Protein AF-0000000077315544 (afdb_homodimer)

Nearest PDB structures (foldseek):
  1x9u-assembly2_B  TM=9.700E-01  e=3.032E-12  Armoracia rusticana
  1ws8-assembly1_C  TM=9.411E-01  e=6.851E-11  Cucurbita pepo
  1jer-assembly1_A-2  TM=9.153E-01  e=1.128E-10  Cucumis sativus
  2cbp-assembly1_A  TM=9.148E-01  e=6.497E-09  Cucumis sativus
  1f56-assembly1_A  TM=8.935E-01  e=2.144E-06  Spinacia oleracea

pLDDT: mean 86.25, std 20.87, range [32.12, 98.94]

Solvent-accessible surface area (backbone atoms only — not comparable to full-atom values): 15697 Å² total; per-residue (Å²): 135,83,77,74,75,77,74,77,75,74,76,75,77,74,73,73,70,71,71,70,70,71,67,69,71,62,46,78,40,64,40,54,58,91,70,20,54,50,75,50,96,46,76,53,53,44,52,49,44,43,59,72,65,49,85,38,35,42,49,23,27,42,32,35,42,39,55,58,84,69,42,38,46,25,36,35,50,66,72,29,54,77,64,60,49,62,88,74,48,80,42,77,39,60,52,46,68,32,76,46,75,32,81,57,59,45,80,44,25,38,29,24,63,44,87,59,36,28,82,42,38,29,46,38,68,44,63,26,34,77,59,69,71,84,124,135,82,78,74,77,76,76,78,75,76,77,74,78,73,74,72,72,71,71,70,71,72,68,70,70,63,46,79,41,63,41,54,58,90,69,21,53,51,74,51,97,47,77,53,53,44,51,50,44,42,60,71,64,50,86,39,35,42,49,22,27,42,32,37,42,38,56,57,84,70,39,37,46,26,37,35,52,67,71,30,53,77,63,59,50,62,87,73,50,80,42,76,40,62,50,45,67,31,74,46,75,32,82,59,59,45,80,44,26,38,30,22,64,43,84,61,35,28,83,44,39,28,45,38,66,43,64,28,34,77,59,68,71,84,126

Radius of gyration: 26.69 Å; Cα contacts (8 Å, |Δi|>4): 509; chains: 2; bounding box: 97×65×36 Å

Organism: Tagetes erecta (NCBI:txid13708)

Sequence (270 aa):
MVHMNLNLLMVIAVVVASTVLRGTTATERLVGGSLGWNVPNNRFFFDLWSINEGVIHVNDVLVFNFTTGVHNVAVVSLSAHDRCDGSSPFQLYPNGPASVPLNFPGLYCFISTIGSDCQSFMQMLVKVDNSTASVMVHMNLNLLMVIAVVVASTVLRGTTATERLVGGSLGWNVPNNRFFFDLWSINEGVIHVNDVLVFNFTTGVHNVAVVSLSAHDRCDGSSPFQLYPNGPASVPLNFPGLYCFISTIGSDCQSFMQMLVKVDNSTASV

Foldseek 3Di:
DPPPPPPPPPPPPPPPPPPVPLVLPAAEAQQLPPVFLAQDPDQCSRVVVQVVVPAAAAFHKYWGADAQPPWWKFWADPVCLVVVNRPDGPDIGRHPRDIGHRHDFAKTKIATNPDCSSVSNSIHIHGYYHDRDDD/DPPPPPPPPPPPPPPPPPPVPLPLPAAEDQQLPPVFLAQDPDQCSRVVVQVVVPAAAAFHKYWGADAQPPWWKFWADPVCLVVVNRPDGPDIGRHPRDIDHRHDFAKTKIATNPDCSSVSNSIHIHGYYHDRDDD

Secondary structure (DSSP, 8-state):
---------------------------EEETTTTS-SS--SSTTHHHHHHHHH--EETT-EEEE---BTTB-EEEE-HHHHHTT--SS-SEEE-SSSEEEE--S-EEEEEE--STTTTTTT-EEEEEEE-SPP--/---------------------------EEETTTTS-SS--SSTTHHHHHHHHH--EETT-EEEE---BTTB-EEEE-HHHHHTT--SS-SEEE-SSSEEEE--S-EEEEEE--STTTTTTT-EEEEEEE-SPP--

InterPro domains:
  IPR003245 Phytocyanin domain [PF02298] (37-120)
  IPR003245 Phytocyanin domain [PS51485] (27-130)
  IPR008972 Cupredoxin [G3DSA:2.60.40.420] (29-135)
  IPR008972 Cupredoxin [SSF49503] (26-128)
  IPR039391 Phytocyanin-like [PTHR33021] (28-125)

Structure (mmCIF, N/CA/C/O backbone):
data_AF-0000000077315544-model_v1
#
loop_
_entity.id
_entity.type
_entity.pdbx_description
1 polymer 'Phytocyanin domain-containing protein'
#
loop_
_atom_site.group_PDB
_atom_site.id
_atom_site.type_symbol
_atom_site.label_atom_id
_atom_site.label_alt_id
_atom_site.label_comp_id
_atom_site.label_asym_id
_atom_site.label_entity_id
_atom_site.label_seq_id
_atom_site.pdbx_PDB_ins_code
_atom_site.Cartn_x
_atom_site.Cartn_y
_atom_site.Cartn_z
_atom_site.occupancy
_atom_site.B_iso_or_equiv
_atom_site.auth_seq_id
_atom_site.auth_comp_id
_atom_site.auth_asym_id
_atom_site.auth_atom_id
_atom_site.pdbx_PDB_model_num
ATOM 1 N N . MET A 1 1 ? 72.75 37.656 10.328 1 32.12 1 MET A N 1
ATOM 2 C CA . MET A 1 1 ? 72.062 36.438 9.906 1 32.12 1 MET A CA 1
ATOM 3 C C . MET A 1 1 ? 70.688 36.375 10.492 1 32.12 1 MET A C 1
ATOM 5 O O . MET A 1 1 ? 70.5 36.25 11.711 1 32.12 1 MET A O 1
ATOM 9 N N . VAL A 1 2 ? 69.75 37.25 9.898 1 46.19 2 VAL A N 1
ATOM 10 C CA . VAL A 1 2 ? 68.375 37.562 10.25 1 46.19 2 VAL A CA 1
ATOM 11 C C . VAL A 1 2 ? 67.562 36.281 10.141 1 46.19 2 VAL A C 1
ATOM 13 O O . VAL A 1 2 ? 67.5 35.656 9.094 1 46.19 2 VAL A O 1
ATOM 16 N N . HIS A 1 3 ? 67.5 35.562 11.242 1 41.69 3 HIS A N 1
ATOM 17 C CA . HIS A 1 3 ? 66.625 34.406 11.523 1 41.69 3 HIS A CA 1
ATOM 18 C C . HIS A 1 3 ? 65.188 34.75 11.172 1 41.69 3 HIS A C 1
ATOM 20 O O . HIS A 1 3 ? 64.562 35.562 11.828 1 41.69 3 HIS A O 1
ATOM 26 N N . MET A 1 4 ? 64.875 34.875 9.797 1 40 4 MET A N 1
ATOM 27 C CA . MET A 1 4 ? 63.5 35.031 9.359 1 40 4 MET A CA 1
ATOM 28 C C . MET A 1 4 ? 62.625 33.938 9.977 1 40 4 MET A C 1
ATOM 30 O O . MET A 1 4 ? 62.938 32.75 9.883 1 40 4 MET A O 1
ATOM 34 N N . ASN A 1 5 ? 62.062 34.156 11.148 1 43.66 5 ASN A N 1
ATOM 35 C CA . ASN A 1 5 ? 61 33.375 11.781 1 43.66 5 ASN A CA 1
ATOM 36 C C . ASN A 1 5 ? 59.844 33.156 10.828 1 43.66 5 ASN A C 1
ATOM 38 O O . ASN A 1 5 ? 59.188 34.094 10.367 1 43.66 5 ASN A O 1
ATOM 42 N N . LEU A 1 6 ? 60 32.281 9.789 1 43.44 6 LEU A N 1
ATOM 43 C CA . LEU A 1 6 ? 58.875 31.812 8.984 1 43.44 6 LEU A CA 1
ATOM 44 C C . LEU A 1 6 ? 57.719 31.375 9.875 1 43.44 6 LEU A C 1
ATOM 46 O O . LEU A 1 6 ? 57.844 30.422 10.633 1 43.44 6 LEU A O 1
ATOM 50 N N . ASN A 1 7 ? 56.938 32.281 10.492 1 43.16 7 ASN A N 1
ATOM 51 C CA . ASN A 1 7 ? 55.656 32 11.102 1 43.16 7 ASN A CA 1
ATOM 52 C C . ASN A 1 7 ? 54.781 31.156 10.18 1 43.16 7 ASN A C 1
ATOM 54 O O . ASN A 1 7 ? 54.469 31.578 9.062 1 43.16 7 ASN A O 1
ATOM 58 N N . LEU A 1 8 ? 55 29.812 10.078 1 44.75 8 LEU A N 1
ATOM 59 C CA . LEU A 1 8 ? 54.062 28.859 9.469 1 44.75 8 LEU A CA 1
ATOM 60 C C . LEU A 1 8 ? 52.625 29.188 9.836 1 44.75 8 LEU A C 1
ATOM 62 O O . LEU A 1 8 ? 52.25 29.141 11.008 1 44.75 8 LEU A O 1
ATOM 66 N N . LEU A 1 9 ? 52.062 30.297 9.32 1 41.19 9 LEU A N 1
ATOM 67 C CA . LEU A 1 9 ? 50.625 30.547 9.43 1 41.19 9 LEU A CA 1
ATOM 68 C C . LEU A 1 9 ? 49.844 29.281 9.117 1 41.19 9 LEU A C 1
ATOM 70 O O . LEU A 1 9 ? 49.969 28.703 8.039 1 41.19 9 LEU A O 1
ATOM 74 N N . MET A 1 10 ? 49.562 28.438 10.125 1 44.34 10 MET A N 1
ATOM 75 C CA . MET A 1 10 ? 48.625 27.328 10.062 1 44.34 10 MET A CA 1
ATOM 76 C C . MET A 1 10 ? 47.281 27.781 9.523 1 44.34 10 MET A C 1
ATOM 78 O O . MET A 1 10 ? 46.656 28.672 10.094 1 44.34 10 MET A O 1
ATOM 82 N N . VAL A 1 11 ? 47.125 27.828 8.211 1 45.09 11 VAL A N 1
ATOM 83 C CA . VAL A 1 11 ? 45.781 28.031 7.652 1 45.09 11 VAL A CA 1
ATOM 84 C C . VAL A 1 11 ? 44.812 27 8.227 1 45.09 11 VAL A C 1
ATOM 86 O O . VAL A 1 11 ? 45 25.797 8.062 1 45.09 11 VAL A O 1
ATOM 89 N N . ILE A 1 12 ? 44.188 27.297 9.375 1 43.72 12 ILE A N 1
ATOM 90 C CA . ILE A 1 12 ? 43.062 26.516 9.883 1 43.72 12 ILE A CA 1
ATOM 91 C C . ILE A 1 12 ? 41.969 26.453 8.836 1 43.72 12 ILE A C 1
ATOM 93 O O . ILE A 1 12 ? 41.406 27.5 8.438 1 43.72 12 ILE A O 1
ATOM 97 N N . ALA A 1 13 ? 42 25.547 7.895 1 47.94 13 ALA A N 1
ATOM 98 C CA . ALA A 1 13 ? 40.844 25.281 7.051 1 47.94 13 ALA A CA 1
ATOM 99 C C . ALA A 1 13 ? 39.594 25.094 7.898 1 47.94 13 ALA A C 1
ATOM 101 O O . ALA A 1 13 ? 39.5 24.125 8.664 1 47.94 13 ALA A O 1
ATOM 102 N N . VAL A 1 14 ? 38.906 26.188 8.281 1 45.88 14 VAL A N 1
ATOM 103 C CA . VAL A 1 14 ? 37.594 26.094 8.891 1 45.88 14 VAL A CA 1
ATOM 104 C C . VAL A 1 14 ? 36.656 25.312 7.973 1 45.88 14 VAL A C 1
ATOM 106 O O . VAL A 1 14 ? 36.344 25.766 6.863 1 45.88 14 VAL A O 1
ATOM 109 N N . VAL A 1 15 ? 36.75 24.016 7.945 1 48.81 15 VAL A N 1
ATOM 110 C CA . VAL A 1 15 ? 35.656 23.25 7.328 1 48.81 15 VAL A CA 1
ATOM 111 C C . VAL A 1 15 ? 34.312 23.734 7.875 1 48.81 15 VAL A C 1
ATOM 113 O O . VAL A 1 15 ? 34 23.531 9.055 1 48.81 15 VAL A O 1
ATOM 116 N N . VAL A 1 16 ? 33.844 24.891 7.398 1 46.72 16 VAL A N 1
ATOM 117 C CA . VAL A 1 16 ? 32.469 25.219 7.699 1 46.72 16 VAL A CA 1
ATOM 118 C C . VAL A 1 16 ? 31.562 24.031 7.324 1 46.72 16 VAL A C 1
ATOM 120 O O . VAL A 1 16 ? 31.469 23.672 6.148 1 46.72 16 VAL A O 1
ATOM 123 N N . ALA A 1 17 ? 3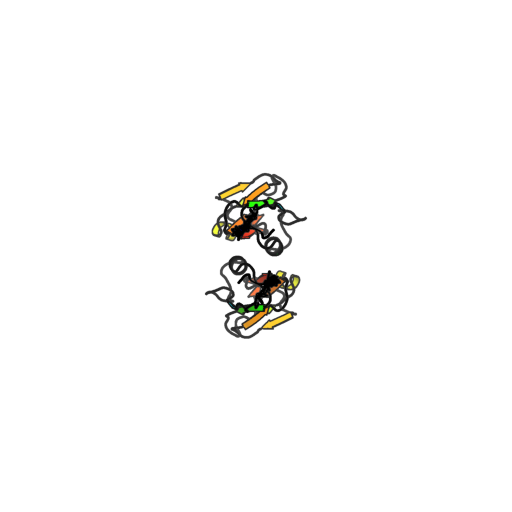1.547 23 8.156 1 45.78 17 ALA A N 1
ATOM 124 C CA . ALA A 1 17 ? 30.469 22.031 7.992 1 45.78 17 ALA A CA 1
ATOM 125 C C . ALA A 1 17 ? 29.141 22.75 7.738 1 45.78 17 ALA A C 1
ATOM 127 O O . ALA A 1 17 ? 28.625 23.438 8.609 1 45.78 17 ALA A O 1
ATOM 128 N N . SER A 1 18 ? 28.875 23.297 6.578 1 44.31 18 SER A N 1
ATOM 129 C CA . SER A 1 18 ? 27.5 23.703 6.312 1 44.31 18 SER A CA 1
ATOM 130 C C . SER A 1 18 ? 26.5 22.688 6.875 1 44.31 18 SER A C 1
ATOM 132 O O . SER A 1 18 ? 26.516 21.516 6.492 1 44.31 18 SER A O 1
ATOM 134 N N . THR A 1 19 ? 26.281 22.656 8.141 1 45.94 19 THR A N 1
ATOM 135 C CA . THR A 1 19 ? 25.078 21.953 8.578 1 45.94 19 THR A CA 1
ATOM 136 C C . THR A 1 19 ? 23.953 22.141 7.574 1 45.94 19 THR A C 1
ATOM 138 O O . THR A 1 19 ? 23.453 23.266 7.395 1 45.94 19 THR A O 1
ATOM 141 N N . VAL A 1 20 ? 24.062 21.594 6.402 1 43.88 20 VAL A N 1
ATOM 142 C CA . VAL A 1 20 ? 22.859 21.547 5.578 1 43.88 20 VAL A CA 1
ATOM 143 C C . VAL A 1 20 ? 21.641 21.344 6.465 1 43.88 20 VAL A C 1
ATOM 145 O O . VAL A 1 20 ? 21.453 20.266 7.031 1 43.88 20 VAL A O 1
ATOM 148 N N . LEU A 1 21 ? 21.281 22.281 7.324 1 45.25 21 LEU A N 1
ATOM 149 C CA . LEU A 1 21 ? 19.938 22.219 7.883 1 45.25 21 LEU A CA 1
ATOM 150 C C . LEU A 1 21 ? 18.953 21.656 6.867 1 45.25 21 LEU A C 1
ATOM 152 O O . LEU A 1 21 ? 18.594 22.328 5.898 1 45.25 21 LEU A O 1
ATOM 156 N N . ARG A 1 22 ? 19.125 20.438 6.457 1 45.62 22 ARG A N 1
ATOM 157 C CA . ARG A 1 22 ? 18.031 19.859 5.676 1 45.62 22 ARG A CA 1
ATOM 158 C C . ARG A 1 22 ? 16.688 20.312 6.219 1 45.62 22 ARG A C 1
ATOM 160 O O . ARG A 1 22 ? 16.281 19.891 7.305 1 45.62 22 ARG A O 1
ATOM 167 N N . GLY A 1 23 ? 16.234 21.547 6.246 1 50 23 GLY A N 1
ATOM 168 C CA . GLY A 1 23 ? 14.898 21.984 6.582 1 50 23 GLY A CA 1
ATOM 169 C C . GLY A 1 23 ? 13.812 21.094 6.012 1 50 23 GLY A C 1
ATOM 170 O O . GLY A 1 23 ? 13.914 20.641 4.867 1 50 23 GLY A O 1
ATOM 171 N N . THR A 1 24 ? 13.328 20.156 6.773 1 56.31 24 THR A N 1
ATOM 172 C CA . THR A 1 24 ? 12.195 19.344 6.344 1 56.31 24 THR A CA 1
ATOM 173 C C . THR A 1 24 ? 11.094 20.234 5.766 1 56.31 24 THR A C 1
ATOM 175 O O . THR A 1 24 ? 10.656 21.188 6.41 1 56.31 24 THR A O 1
ATOM 178 N N . THR A 1 25 ? 11.242 20.797 4.535 1 68.25 25 THR A N 1
ATOM 179 C CA . THR A 1 25 ? 10.133 21.531 3.943 1 68.25 25 THR A CA 1
ATOM 180 C C . THR A 1 25 ? 8.875 20.656 3.889 1 68.25 25 THR A C 1
ATOM 182 O O . THR A 1 25 ? 8.961 19.453 3.619 1 68.25 25 THR A O 1
ATOM 185 N N . ALA A 1 26 ? 7.887 21.062 4.582 1 81.62 26 ALA A N 1
ATOM 186 C CA . ALA A 1 26 ? 6.562 20.438 4.531 1 81.62 26 ALA A CA 1
ATOM 187 C C . ALA A 1 26 ? 6.078 20.312 3.09 1 81.62 26 ALA A C 1
ATOM 189 O O . ALA A 1 26 ? 6.109 21.281 2.326 1 81.62 26 ALA A O 1
ATOM 190 N N . THR A 1 27 ? 5.934 19.141 2.615 1 91.62 27 THR A N 1
ATOM 191 C CA . THR A 1 27 ? 5.367 18.875 1.298 1 91.62 27 THR A CA 1
ATOM 192 C C . THR A 1 27 ? 3.873 18.578 1.4 1 91.62 27 THR A C 1
ATOM 194 O O . THR A 1 27 ? 3.451 17.766 2.225 1 91.62 27 THR A O 1
ATOM 197 N N . GLU A 1 28 ? 3.09 19.375 0.741 1 95.75 28 GLU A N 1
ATOM 198 C CA . GLU A 1 28 ? 1.665 19.078 0.632 1 95.75 28 GLU A CA 1
ATOM 199 C C . GLU A 1 28 ? 1.406 17.984 -0.412 1 95.75 28 GLU A C 1
ATOM 201 O O . GLU A 1 28 ? 1.857 18.094 -1.554 1 95.75 28 GLU A O 1
ATOM 206 N N . ARG A 1 29 ? 0.802 17.016 -0.091 1 96.88 29 ARG A N 1
ATOM 207 C CA . ARG A 1 29 ? 0.453 15.891 -0.957 1 96.88 29 ARG A CA 1
ATOM 208 C C . ARG A 1 29 ? -1.056 15.812 -1.168 1 96.88 29 ARG A C 1
ATOM 210 O O . ARG A 1 29 ? -1.81 15.594 -0.217 1 96.88 29 ARG A O 1
ATOM 217 N N . LEU A 1 30 ? -1.474 15.945 -2.428 1 98.38 30 LEU A N 1
ATOM 218 C CA . LEU A 1 30 ? -2.895 15.867 -2.752 1 98.38 30 LEU A CA 1
ATOM 219 C C . LEU A 1 30 ? -3.344 14.414 -2.867 1 98.38 30 LEU A C 1
ATOM 221 O O . LEU A 1 30 ? -3.018 13.734 -3.842 1 98.38 30 LEU A O 1
ATOM 225 N N . VAL A 1 31 ? -4.117 14.031 -1.931 1 98.81 31 VAL A N 1
ATOM 226 C CA . VAL A 1 31 ? -4.559 12.641 -1.87 1 98.81 31 VAL A CA 1
ATOM 227 C C . VAL A 1 31 ? -5.496 12.344 -3.037 1 98.81 31 VAL A C 1
ATOM 229 O O . VAL A 1 31 ? -6.453 13.086 -3.277 1 98.81 31 VAL A O 1
ATOM 232 N N . GLY A 1 32 ? -5.191 11.266 -3.787 1 98.5 32 GLY A N 1
ATOM 233 C CA . GLY A 1 32 ? -6.078 10.781 -4.828 1 98.5 32 GLY A CA 1
ATOM 234 C C . GLY A 1 32 ? -5.953 11.547 -6.133 1 98.5 32 GLY A C 1
ATOM 235 O O . GLY A 1 32 ? -6.617 11.227 -7.117 1 98.5 32 GLY A O 1
ATOM 236 N N . GLY A 1 33 ? -5.152 12.609 -6.117 1 97.19 33 GLY A N 1
ATOM 237 C CA . GLY A 1 33 ? -4.988 13.383 -7.336 1 97.19 33 GLY A CA 1
ATOM 238 C C . GLY A 1 33 ? -6.277 14.016 -7.82 1 97.19 33 GLY A C 1
ATOM 239 O O . GLY A 1 33 ? -6.961 14.703 -7.059 1 97.19 33 GLY A O 1
ATOM 240 N N . SER A 1 34 ? -6.582 13.68 -9.109 1 97.12 34 SER A N 1
ATOM 241 C CA . SER A 1 34 ? -7.742 14.305 -9.734 1 97.12 34 SER A CA 1
ATOM 242 C C . SER A 1 34 ? -9.039 13.773 -9.148 1 97.12 34 SER A C 1
ATOM 244 O O . SER A 1 34 ? -10.047 14.484 -9.094 1 97.12 34 SER A O 1
ATOM 246 N N . LEU A 1 35 ? -9.094 12.578 -8.75 1 98.25 35 LEU A N 1
ATOM 247 C CA . LEU A 1 35 ? -10.289 12.008 -8.133 1 98.25 35 LEU A CA 1
ATOM 248 C C . LEU A 1 35 ? -10.555 12.656 -6.773 1 98.25 35 LEU A C 1
ATOM 250 O O . LEU A 1 35 ? -11.703 12.734 -6.332 1 98.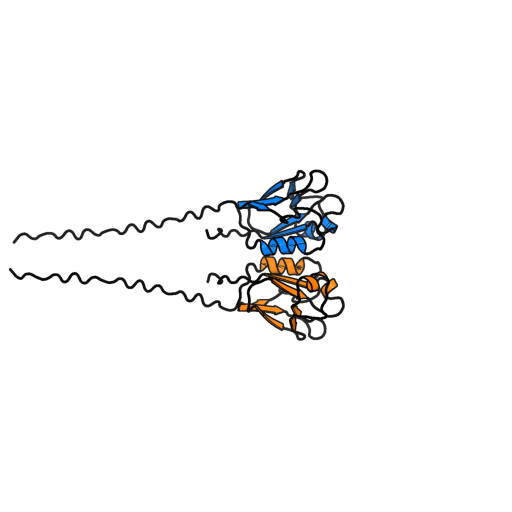25 35 LEU A O 1
ATOM 254 N N . GLY A 1 36 ? -9.438 13.086 -6.129 1 98.69 36 GLY A N 1
ATOM 255 C CA . GLY A 1 36 ? -9.57 13.539 -4.75 1 98.69 36 GLY A CA 1
ATOM 256 C C . GLY A 1 36 ? -9.969 12.43 -3.797 1 98.69 36 GLY A C 1
ATOM 257 O O . GLY A 1 36 ? -9.641 11.258 -4.027 1 98.69 36 GLY A O 1
ATOM 258 N N . TRP A 1 37 ? -10.539 12.82 -2.672 1 98.88 37 TRP A N 1
ATOM 259 C CA . TRP A 1 37 ? -11.055 11.906 -1.659 1 98.88 37 TRP A CA 1
ATOM 260 C C . TRP A 1 37 ? -12.539 11.617 -1.893 1 98.88 37 TRP A C 1
ATOM 262 O O . TRP A 1 37 ? -13.398 12.156 -1.196 1 98.88 37 TRP A O 1
ATOM 272 N N . ASN A 1 38 ? -12.789 10.82 -2.936 1 98.94 38 ASN A N 1
ATOM 273 C CA . ASN A 1 38 ? -14.102 10.336 -3.346 1 98.94 38 ASN A CA 1
ATOM 274 C C . ASN A 1 38 ? -14.102 8.82 -3.533 1 98.94 38 ASN A C 1
ATOM 276 O O . ASN A 1 38 ? -13.047 8.188 -3.582 1 98.94 38 ASN A O 1
ATOM 280 N N . VAL A 1 39 ? -15.273 8.258 -3.586 1 98.81 39 VAL A N 1
ATOM 281 C CA . VAL A 1 39 ? -15.391 6.812 -3.762 1 98.81 39 VAL A CA 1
ATOM 282 C C . VAL A 1 39 ? -14.688 6.387 -5.047 1 98.81 39 VAL A C 1
ATOM 284 O O . VAL A 1 39 ? -15.016 6.871 -6.133 1 98.81 39 VAL A O 1
ATOM 287 N N . PRO A 1 40 ? -13.719 5.527 -4.934 1 98.25 40 PRO A N 1
ATOM 288 C CA . PRO A 1 40 ? -13.016 5.086 -6.137 1 98.25 40 PRO A CA 1
ATOM 289 C C . PRO A 1 40 ? -13.719 3.932 -6.844 1 98.25 40 PRO A C 1
ATOM 291 O O . PRO A 1 40 ? -14.672 3.359 -6.305 1 98.25 40 PRO A O 1
ATOM 294 N N . ASN A 1 41 ? -13.117 3.582 -8.047 1 94.69 41 ASN A N 1
ATOM 295 C CA . ASN A 1 41 ? -13.734 2.537 -8.852 1 94.69 41 ASN A CA 1
ATOM 296 C C . ASN A 1 41 ? -13.219 1.152 -8.469 1 94.69 41 ASN A C 1
ATOM 298 O O . ASN A 1 41 ? -13.781 0.139 -8.891 1 94.69 41 ASN A O 1
ATOM 302 N N . ASN A 1 42 ? -12.141 1.149 -7.695 1 92.31 42 ASN A N 1
ATOM 303 C CA . ASN A 1 42 ? -11.633 -0.132 -7.223 1 92.31 42 ASN A CA 1
ATOM 304 C C . ASN A 1 42 ? -10.93 0.009 -5.875 1 92.31 42 ASN A C 1
ATOM 306 O O . ASN A 1 42 ? -10.555 1.114 -5.477 1 92.31 42 ASN A O 1
ATOM 310 N N . ARG A 1 43 ? -10.703 -1.123 -5.25 1 91.88 43 ARG A N 1
ATOM 311 C CA . ARG A 1 43 ? -10.258 -1.115 -3.861 1 91.88 43 ARG A CA 1
ATOM 312 C C . ARG A 1 43 ? -8.789 -0.706 -3.764 1 91.88 43 ARG A C 1
ATOM 314 O O . ARG A 1 43 ? -8.305 -0.381 -2.678 1 91.88 43 ARG A O 1
ATOM 321 N N . PHE A 1 44 ? -8.023 -0.735 -4.82 1 93.69 44 PHE A N 1
ATOM 322 C CA . PHE A 1 44 ? -6.582 -0.519 -4.762 1 93.69 44 PHE A CA 1
ATOM 323 C C . PHE A 1 44 ? -6.242 0.935 -5.07 1 93.69 44 PHE A C 1
ATOM 325 O O . PHE A 1 44 ? -5.078 1.335 -4.984 1 93.69 44 PHE A O 1
ATOM 332 N N . PHE A 1 45 ? -7.266 1.72 -5.406 1 96.5 45 PHE A N 1
ATOM 333 C CA . PHE A 1 45 ? -7.016 3.066 -5.906 1 96.5 45 PHE A CA 1
ATOM 334 C C . PHE A 1 45 ? -6.145 3.852 -4.93 1 96.5 45 PHE A C 1
ATOM 336 O O . PHE A 1 45 ? -5.098 4.379 -5.309 1 96.5 45 PHE A O 1
ATOM 343 N N . PHE A 1 46 ? -6.488 3.91 -3.635 1 97.62 46 PHE A N 1
ATOM 344 C CA . PHE A 1 46 ? -5.742 4.738 -2.695 1 97.62 46 PHE A CA 1
ATOM 345 C C . PHE A 1 46 ? -4.445 4.055 -2.281 1 97.62 46 PHE A C 1
ATOM 347 O O . PHE A 1 46 ? -3.461 4.719 -1.952 1 97.62 46 PHE A O 1
ATOM 354 N N . ASP A 1 47 ? -4.418 2.729 -2.256 1 93.62 47 ASP A N 1
ATOM 355 C CA . ASP A 1 47 ? -3.152 2.025 -2.055 1 93.62 47 ASP A CA 1
ATOM 356 C C . ASP A 1 47 ? -2.133 2.412 -3.123 1 93.62 47 ASP A C 1
ATOM 358 O O . ASP A 1 47 ? -0.973 2.684 -2.812 1 93.62 47 ASP A O 1
ATOM 362 N N . LEU A 1 48 ? -2.641 2.393 -4.34 1 94.5 48 LEU A N 1
ATOM 363 C CA . LEU A 1 48 ? -1.773 2.74 -5.461 1 94.5 48 LEU A CA 1
ATOM 364 C C . LEU A 1 48 ? -1.318 4.191 -5.367 1 94.5 48 LEU A C 1
ATOM 366 O O . LEU A 1 48 ? -0.167 4.508 -5.676 1 94.5 48 LEU A O 1
ATOM 370 N N . TRP A 1 49 ? -2.199 5.09 -5.012 1 96.75 49 TRP A N 1
ATOM 371 C CA . TRP A 1 49 ? -1.804 6.477 -4.789 1 96.75 49 TRP A CA 1
ATOM 372 C C . TRP A 1 49 ? -0.66 6.562 -3.783 1 96.75 49 TRP A C 1
ATOM 374 O O . TRP A 1 49 ? 0.347 7.23 -4.035 1 96.75 49 TRP A O 1
ATOM 384 N N . SER A 1 50 ? -0.847 5.859 -2.588 1 94.94 50 SER A N 1
ATOM 385 C CA . SER A 1 50 ? 0.168 5.887 -1.54 1 94.94 50 SER A CA 1
ATOM 386 C C . SER A 1 50 ? 1.495 5.328 -2.041 1 94.94 50 SER A C 1
ATOM 388 O O . SER A 1 50 ? 2.559 5.883 -1.754 1 94.94 50 SER A O 1
ATOM 390 N N . ILE A 1 51 ? 1.403 4.289 -2.752 1 92.38 51 ILE A N 1
ATOM 391 C CA . ILE A 1 51 ? 2.588 3.643 -3.307 1 92.38 51 ILE A CA 1
ATOM 392 C C . ILE A 1 51 ? 3.301 4.602 -4.258 1 92.38 51 ILE A C 1
ATOM 394 O O . ILE A 1 51 ? 4.52 4.762 -4.188 1 92.38 51 ILE A O 1
ATOM 398 N N . ASN A 1 52 ? 2.586 5.258 -5.141 1 92.44 52 ASN A N 1
ATOM 399 C CA . ASN A 1 52 ? 3.156 6.152 -6.145 1 92.44 52 ASN A CA 1
ATOM 400 C C . ASN A 1 52 ? 3.746 7.406 -5.508 1 92.44 52 ASN A C 1
ATOM 402 O O . ASN A 1 52 ? 4.695 7.988 -6.039 1 92.44 52 ASN A O 1
ATOM 406 N N . GLU A 1 53 ? 3.191 7.805 -4.387 1 92.88 53 GLU A N 1
ATOM 407 C CA . GLU A 1 53 ? 3.709 8.977 -3.691 1 92.88 53 GLU A CA 1
ATOM 408 C C . GLU A 1 53 ? 5.113 8.719 -3.146 1 92.88 53 GLU A C 1
ATOM 410 O O . GLU A 1 53 ? 5.875 9.664 -2.912 1 92.88 53 GLU A O 1
ATOM 415 N N . GLY A 1 54 ? 5.418 7.477 -2.943 1 88.94 54 GLY A N 1
ATOM 416 C CA . GLY A 1 54 ? 6.719 7.164 -2.381 1 88.94 54 GLY A CA 1
ATOM 417 C C . GLY A 1 54 ? 6.805 7.422 -0.889 1 88.94 54 GLY A C 1
ATOM 418 O O . GLY A 1 54 ? 5.828 7.23 -0.163 1 88.94 54 GLY A O 1
ATOM 419 N N . VAL A 1 55 ? 7.969 7.816 -0.499 1 90.06 55 VAL A N 1
ATOM 420 C CA . VAL A 1 55 ? 8.172 7.996 0.935 1 90.06 55 VAL A CA 1
ATOM 421 C C . VAL A 1 55 ? 7.484 9.273 1.401 1 90.06 55 VAL A C 1
ATOM 423 O O . VAL A 1 55 ? 7.719 10.352 0.85 1 90.06 55 VAL A O 1
ATOM 426 N N . ILE A 1 56 ? 6.68 9.141 2.342 1 94.56 56 ILE A N 1
ATOM 427 C CA . ILE A 1 56 ? 6.035 10.258 3.018 1 94.56 56 ILE A CA 1
ATOM 428 C C . ILE A 1 56 ? 6.727 10.523 4.352 1 94.56 56 ILE A C 1
ATOM 430 O O . ILE A 1 56 ? 7.012 9.594 5.105 1 94.56 56 ILE A O 1
ATOM 434 N N . HIS A 1 57 ? 6.961 11.812 4.648 1 94.31 57 HIS A N 1
ATOM 435 C CA . HIS A 1 57 ? 7.809 12.156 5.781 1 94.31 57 HIS A CA 1
ATOM 436 C C . HIS A 1 57 ? 7.027 12.922 6.848 1 94.31 57 HIS A C 1
ATOM 438 O O . HIS A 1 57 ? 6.008 13.547 6.543 1 94.31 57 HIS A O 1
ATOM 444 N N . VAL A 1 58 ? 7.578 12.797 7.988 1 96.19 58 VAL A N 1
ATOM 445 C CA . VAL A 1 58 ? 7.105 13.688 9.047 1 96.19 58 VAL A CA 1
ATOM 446 C C . VAL A 1 58 ? 7.129 15.133 8.555 1 96.19 58 VAL A C 1
ATOM 448 O O . VAL A 1 58 ? 8.078 15.555 7.891 1 96.19 58 VAL A O 1
ATOM 451 N N . ASN A 1 59 ? 6.066 15.875 8.898 1 94.69 59 ASN A N 1
ATOM 452 C CA . ASN A 1 59 ? 5.832 17.281 8.578 1 94.69 59 ASN A CA 1
ATOM 453 C C . ASN A 1 59 ? 5.219 17.438 7.191 1 94.69 59 ASN A C 1
ATOM 455 O O . ASN A 1 59 ? 4.836 18.547 6.805 1 94.69 59 ASN A O 1
ATOM 459 N N . ASP A 1 60 ? 5.168 16.359 6.406 1 96.94 60 ASP A N 1
ATOM 460 C CA . ASP A 1 60 ? 4.297 16.453 5.242 1 96.94 60 ASP A CA 1
ATOM 461 C C . ASP A 1 60 ? 2.85 16.719 5.656 1 96.94 60 ASP A C 1
ATOM 463 O O . ASP A 1 60 ? 2.49 16.531 6.82 1 96.94 60 ASP A O 1
ATOM 467 N N . VAL A 1 61 ? 2.131 17.234 4.68 1 98.12 61 VAL A N 1
ATOM 468 C CA . VAL A 1 61 ? 0.705 17.484 4.871 1 98.12 61 VAL A CA 1
ATOM 469 C C . VAL A 1 61 ? -0.091 16.766 3.785 1 98.12 61 VAL A C 1
ATOM 471 O O . VAL A 1 61 ? 0.205 16.906 2.596 1 98.12 61 VAL A O 1
ATOM 474 N N . LEU A 1 62 ? -1.065 15.961 4.199 1 98.75 62 LEU A N 1
ATOM 475 C CA . LEU A 1 62 ? -1.995 15.383 3.232 1 98.75 62 LEU A CA 1
ATOM 476 C C . LEU A 1 62 ? -3.207 16.281 3.037 1 98.75 62 LEU A C 1
ATOM 478 O O . LEU A 1 62 ? -3.816 16.734 4.012 1 98.75 62 LEU A O 1
ATOM 482 N N . VAL A 1 63 ? -3.49 16.531 1.784 1 98.94 63 VAL A N 1
ATOM 483 C CA . VAL A 1 63 ? -4.668 17.328 1.461 1 98.94 63 VAL A CA 1
ATOM 484 C C . VAL A 1 63 ? -5.742 16.438 0.843 1 98.94 63 VAL A C 1
ATOM 486 O O . VAL A 1 63 ? -5.512 15.797 -0.187 1 98.94 63 VAL A O 1
ATOM 489 N N . PHE A 1 64 ? -6.879 16.391 1.462 1 98.94 64 PHE A N 1
ATOM 490 C CA . PHE A 1 64 ? -8.031 15.625 1.014 1 98.94 64 PHE A CA 1
ATOM 491 C C . PHE A 1 64 ? -9.102 16.547 0.437 1 98.94 64 PHE A C 1
ATOM 493 O O . PHE A 1 64 ? -9.758 17.281 1.174 1 98.94 64 PHE A O 1
ATOM 500 N N . ASN A 1 65 ? -9.305 16.453 -0.82 1 98.94 65 ASN A N 1
ATOM 501 C CA . ASN A 1 65 ? -10.375 17.203 -1.461 1 98.94 65 ASN A CA 1
ATOM 502 C C . ASN A 1 65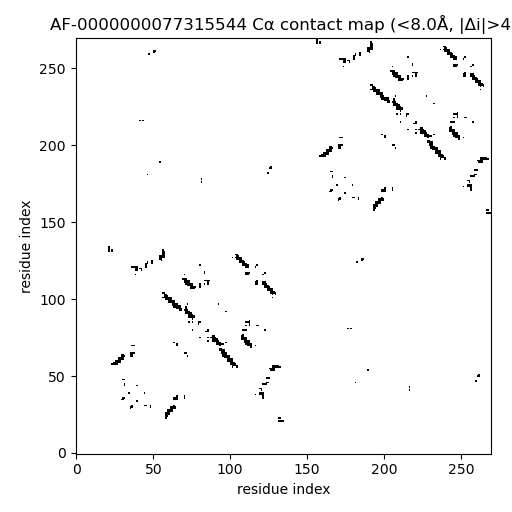 ? -11.672 16.406 -1.496 1 98.94 65 ASN A C 1
ATOM 504 O O . ASN A 1 65 ? -11.719 15.312 -2.074 1 98.94 65 ASN A O 1
ATOM 508 N N . PHE A 1 66 ? -12.688 16.875 -0.916 1 98.88 66 PHE A N 1
ATOM 509 C CA . PHE A 1 66 ? -14.016 16.281 -0.936 1 98.88 66 PHE A CA 1
ATOM 510 C C . PHE A 1 66 ? -15.086 17.328 -0.675 1 98.88 66 PHE A C 1
ATOM 512 O O . PHE A 1 66 ? -14.789 18.422 -0.213 1 98.88 66 PHE A O 1
ATOM 519 N N . THR A 1 67 ? -16.312 17.016 -1.004 1 98.81 67 THR A N 1
ATOM 520 C CA . THR A 1 67 ? -17.438 17.906 -0.744 1 98.81 67 THR A CA 1
ATOM 521 C C . THR A 1 67 ? -17.922 17.75 0.696 1 98.81 67 THR A C 1
ATOM 523 O O . THR A 1 67 ? -18.266 16.656 1.132 1 98.81 67 THR A O 1
ATOM 526 N N . THR A 1 68 ? -17.906 18.891 1.434 1 98.75 68 THR A N 1
ATOM 527 C CA . THR A 1 68 ? -18.422 18.938 2.797 1 98.75 68 THR A CA 1
ATOM 528 C C . THR A 1 68 ? -19.828 18.344 2.855 1 98.75 68 THR A C 1
ATOM 530 O O . THR A 1 68 ? -20.672 18.641 2.004 1 98.75 68 THR A O 1
ATOM 533 N N . GLY A 1 69 ? -20.062 17.406 3.818 1 98.38 69 GLY A N 1
ATOM 534 C CA . GLY A 1 69 ? -21.375 16.797 3.973 1 98.38 69 GLY A CA 1
ATOM 535 C C . GLY A 1 69 ? -21.5 15.484 3.219 1 98.38 69 GLY A C 1
ATOM 536 O O . GLY A 1 69 ? -22.406 14.688 3.506 1 98.38 69 GLY A O 1
ATOM 537 N N . VAL A 1 70 ? -20.688 15.273 2.238 1 98.81 70 VAL A N 1
ATOM 538 C CA . VAL A 1 70 ? -20.75 14.047 1.439 1 98.81 70 VAL A CA 1
ATOM 539 C C . VAL A 1 70 ? -19.734 13.039 1.967 1 98.81 70 VAL A C 1
ATOM 541 O O . VAL A 1 70 ? -20.031 11.852 2.086 1 98.81 70 VAL A O 1
ATOM 544 N N . HIS A 1 71 ? -18.484 13.508 2.24 1 98.88 71 HIS A N 1
ATOM 545 C CA . HIS A 1 71 ? -17.438 12.688 2.836 1 98.88 71 HIS A CA 1
ATOM 546 C C . HIS A 1 71 ? -16.781 13.406 4.008 1 98.88 71 HIS A C 1
ATOM 548 O O . HIS A 1 71 ? -17.094 14.57 4.289 1 98.88 71 HIS A O 1
ATOM 554 N N . ASN A 1 72 ? -15.984 12.758 4.734 1 98.94 72 ASN A N 1
ATOM 555 C CA . ASN A 1 72 ? -15.062 13.305 5.723 1 98.94 72 ASN A CA 1
ATOM 556 C C . ASN A 1 72 ? -13.773 12.492 5.793 1 98.94 72 ASN A C 1
ATOM 558 O O . ASN A 1 72 ? -13.578 11.555 5.012 1 98.94 72 ASN A O 1
ATOM 562 N N . VAL A 1 73 ? -12.805 12.891 6.586 1 98.94 73 VAL A N 1
ATOM 563 C CA . VAL A 1 73 ? -11.57 12.148 6.82 1 98.94 73 VAL A CA 1
ATOM 564 C C . VAL A 1 73 ? -11.406 11.875 8.312 1 98.94 73 VAL A C 1
ATOM 566 O O . VAL A 1 73 ? -11.461 12.797 9.125 1 98.94 73 VAL A O 1
ATOM 569 N N . ALA A 1 74 ? -11.312 10.648 8.617 1 98.94 74 ALA A N 1
ATOM 570 C CA . ALA A 1 74 ? -11.016 10.234 9.984 1 98.94 74 ALA A CA 1
ATOM 571 C C . ALA A 1 74 ? -9.703 9.461 10.047 1 98.94 74 ALA A C 1
ATOM 573 O O . ALA A 1 74 ? -9.414 8.641 9.172 1 98.94 74 ALA A O 1
ATOM 574 N N . VAL A 1 75 ? -8.898 9.797 11 1 98.94 75 VAL A N 1
ATOM 575 C CA . VAL A 1 75 ? -7.75 8.969 11.359 1 98.94 75 VAL A CA 1
ATOM 576 C C . VAL A 1 75 ? -8.148 7.984 12.461 1 98.94 75 VAL A C 1
ATOM 578 O O . VAL A 1 75 ? -8.656 8.391 13.508 1 98.94 75 VAL A O 1
ATOM 581 N N . VAL A 1 76 ? -7.961 6.762 12.203 1 98.88 76 VAL A N 1
ATOM 582 C CA . VAL A 1 76 ? -8.469 5.738 13.109 1 98.88 76 VAL A CA 1
ATOM 583 C C . VAL A 1 76 ? -7.379 4.711 13.398 1 98.88 76 VAL A C 1
ATOM 585 O O . VAL A 1 76 ? -6.297 4.766 12.812 1 98.88 76 VAL A O 1
ATOM 588 N N . SER A 1 77 ? -7.621 3.793 14.344 1 98.56 77 SER A N 1
ATOM 589 C CA . SER A 1 77 ? -6.723 2.672 14.586 1 98.56 77 SER A CA 1
ATOM 590 C C . SER A 1 77 ? -6.715 1.705 13.406 1 98.56 77 SER A C 1
ATOM 592 O O . SER A 1 77 ? -7.652 1.69 12.602 1 98.56 77 SER A O 1
ATOM 594 N N . LEU A 1 78 ? -5.699 0.952 13.359 1 97.56 78 LEU A N 1
ATOM 595 C CA . LEU A 1 78 ? -5.613 -0.055 12.305 1 97.56 78 LEU A CA 1
ATOM 596 C C . LEU A 1 78 ? -6.805 -1.004 12.367 1 97.56 78 LEU A C 1
ATOM 598 O O . LEU A 1 78 ? -7.387 -1.343 11.336 1 97.56 78 LEU A O 1
ATOM 602 N N . SER A 1 79 ? -7.164 -1.457 13.578 1 97.38 79 SER A N 1
ATOM 603 C CA . SER A 1 79 ? -8.297 -2.359 13.742 1 97.38 79 SER A CA 1
ATOM 604 C C . SER A 1 79 ? -9.594 -1.71 13.266 1 97.38 79 SER A C 1
ATOM 606 O O . SER A 1 79 ? -10.414 -2.357 12.609 1 97.38 79 SER A O 1
ATOM 608 N N . ALA A 1 80 ? -9.812 -0.465 13.617 1 98.44 80 ALA A N 1
ATOM 609 C CA . ALA A 1 80 ? -11 0.261 13.164 1 98.44 80 ALA A CA 1
ATOM 610 C C . ALA A 1 80 ? -11 0.429 11.648 1 98.44 80 ALA A C 1
ATOM 612 O O . ALA A 1 80 ? -12.047 0.312 11.008 1 98.44 80 ALA A O 1
ATOM 613 N N . HIS A 1 81 ? -9.852 0.758 11.094 1 98.19 81 HIS A N 1
ATOM 614 C CA . HIS A 1 81 ? -9.68 0.871 9.648 1 98.19 81 HIS A CA 1
ATOM 615 C C . HIS A 1 81 ? -10.109 -0.411 8.938 1 98.19 81 HIS A C 1
ATOM 617 O O . HIS A 1 81 ? -10.891 -0.369 7.988 1 98.19 81 HIS A O 1
ATOM 623 N N . ASP A 1 82 ? -9.695 -1.546 9.461 1 95.75 82 ASP A N 1
ATOM 624 C CA . ASP A 1 8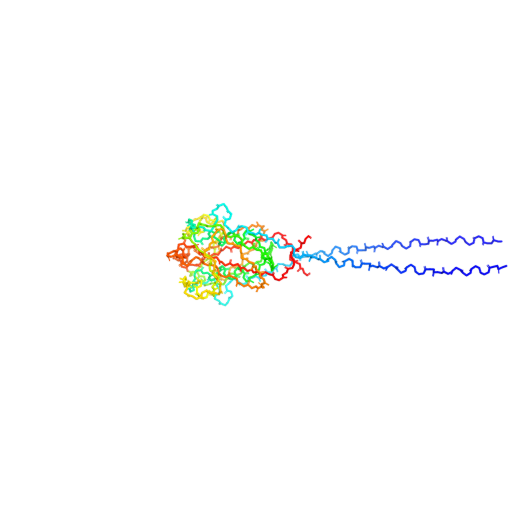2 ? -9.945 -2.842 8.836 1 95.75 82 ASP A CA 1
ATOM 625 C C . ASP A 1 82 ? -11.438 -3.178 8.852 1 95.75 82 ASP A C 1
ATOM 627 O O . ASP A 1 82 ? -11.938 -3.857 7.953 1 95.75 82 ASP A O 1
ATOM 631 N N . ARG A 1 83 ? -12.094 -2.617 9.742 1 96.88 83 ARG A N 1
ATOM 632 C CA . ARG A 1 83 ? -13.5 -2.957 9.93 1 96.88 83 ARG A CA 1
ATOM 633 C C . ARG A 1 83 ? -14.406 -1.819 9.469 1 96.88 83 ARG A C 1
ATOM 635 O O . ARG A 1 83 ? -15.617 -1.868 9.656 1 96.88 83 ARG A O 1
ATOM 642 N N . CYS A 1 84 ? -13.828 -0.818 9 1 98.19 84 CYS A N 1
ATOM 643 C CA . CYS A 1 84 ? -14.586 0.383 8.664 1 98.19 84 CYS A CA 1
ATOM 644 C C . CYS A 1 84 ? -15.391 0.873 9.859 1 98.19 84 CYS A C 1
ATOM 646 O O . CYS A 1 84 ? -16.594 1.157 9.727 1 98.19 84 CYS A O 1
ATOM 648 N N . ASP A 1 85 ? -14.734 0.946 10.969 1 98.62 85 ASP A N 1
ATOM 649 C CA . ASP A 1 85 ? -15.352 1.462 12.188 1 98.62 85 ASP A CA 1
ATOM 650 C C . ASP A 1 85 ? -14.93 2.904 12.453 1 98.62 85 ASP A C 1
ATOM 652 O O . ASP A 1 85 ? -13.805 3.154 12.898 1 98.62 85 ASP A O 1
ATOM 656 N N . GLY A 1 86 ? -15.812 3.828 12.172 1 98.5 86 GLY A N 1
ATOM 657 C CA . GLY A 1 86 ? -15.523 5.246 12.312 1 98.5 86 GLY A CA 1
ATOM 658 C C . GLY A 1 86 ? -16.062 5.844 13.594 1 98.5 86 GLY A C 1
ATOM 659 O O . GLY A 1 86 ? -16.172 7.062 13.727 1 98.5 86 GLY A O 1
ATOM 660 N N . SER A 1 87 ? -16.375 5.039 14.625 1 98.5 87 SER A N 1
ATOM 661 C CA . SER A 1 87 ? -17.125 5.496 15.789 1 98.5 87 SER A CA 1
ATOM 662 C C . SER A 1 87 ? -16.219 6.238 16.766 1 98.5 87 SER A C 1
ATOM 664 O O . SER A 1 87 ? -16.703 7.059 17.562 1 98.5 87 SER A O 1
ATOM 666 N N . SER A 1 88 ? -14.891 5.949 16.812 1 98.5 88 SER A N 1
ATOM 667 C CA . SER A 1 88 ? -13.969 6.562 17.75 1 98.5 88 SER A CA 1
ATOM 668 C C . SER A 1 88 ? -12.664 6.969 17.062 1 98.5 88 SER A C 1
ATOM 670 O O . SER A 1 88 ? -11.594 6.453 17.406 1 98.5 88 SER A O 1
ATOM 672 N N . PRO A 1 89 ? -12.766 7.961 16.219 1 98.75 89 PRO A N 1
ATOM 673 C CA . PRO A 1 89 ? -11.539 8.383 15.539 1 98.75 89 PRO A CA 1
ATOM 674 C C . PRO A 1 89 ? -10.578 9.133 16.469 1 98.75 89 PRO A C 1
ATOM 676 O O . PRO A 1 89 ? -11.008 9.758 17.438 1 98.75 89 PRO A O 1
ATOM 679 N N . PHE A 1 90 ? -9.305 8.945 16.141 1 98.81 90 PHE A N 1
ATOM 680 C CA . PHE A 1 90 ? -8.305 9.773 16.812 1 98.81 90 PHE A CA 1
ATOM 681 C C . PHE A 1 90 ? -8.469 11.234 16.422 1 98.81 90 PHE A C 1
ATOM 683 O O . PHE A 1 90 ? -8.289 12.125 17.25 1 98.81 90 PHE A O 1
ATOM 690 N N . GLN A 1 91 ? -8.68 11.484 15.148 1 98.75 91 GLN A N 1
ATOM 691 C CA . GLN A 1 91 ? -8.945 12.797 14.562 1 98.75 91 GLN A CA 1
ATOM 692 C C . GLN A 1 91 ? -10.047 12.719 13.508 1 98.75 91 GLN A C 1
ATOM 694 O O . GLN A 1 91 ? -10.164 11.719 12.797 1 98.75 91 GLN A O 1
ATOM 699 N N . LEU A 1 92 ? -10.844 13.711 13.453 1 98.88 92 LEU A N 1
ATOM 700 C CA . LEU A 1 92 ? -11.914 13.805 12.469 1 98.88 92 LEU A CA 1
ATOM 701 C C . LEU A 1 92 ? -11.906 15.164 11.773 1 98.88 92 LEU A C 1
ATOM 703 O O . LEU A 1 92 ? -11.852 16.203 12.438 1 98.88 92 LEU A O 1
ATOM 707 N N . TYR A 1 93 ? -11.906 15.195 10.484 1 98.88 93 TYR A N 1
ATOM 708 C CA . TYR A 1 93 ? -12.008 16.375 9.633 1 98.88 93 TYR A CA 1
ATOM 709 C C . TYR A 1 93 ? -13.297 16.359 8.82 1 98.88 93 TYR A C 1
ATOM 711 O O . TYR A 1 93 ? -13.359 15.734 7.762 1 98.88 93 TYR A O 1
ATOM 719 N N . PRO A 1 94 ? -14.297 17.016 9.242 1 98.69 94 PRO A N 1
ATOM 720 C CA . PRO A 1 94 ? -15.617 16.875 8.625 1 98.69 94 PRO A CA 1
ATOM 721 C C . PRO A 1 94 ? -15.789 17.75 7.391 1 98.69 94 PRO A C 1
ATOM 723 O O . PRO A 1 94 ? -16.734 17.562 6.621 1 98.69 94 PRO A O 1
ATOM 726 N N . ASN A 1 95 ? -14.914 18.781 7.23 1 98.75 95 ASN A N 1
ATOM 727 C CA . ASN A 1 95 ? -15.078 19.719 6.121 1 98.75 95 ASN A CA 1
ATOM 728 C C . ASN A 1 95 ? -13.961 19.594 5.102 1 98.75 95 ASN A C 1
ATOM 730 O O . ASN A 1 95 ? -12.789 19.422 5.469 1 98.75 95 ASN A O 1
ATOM 734 N N . GLY A 1 96 ? -14.398 19.656 3.766 1 98.75 96 GLY A N 1
ATOM 735 C CA . GLY A 1 96 ? -13.414 19.641 2.699 1 98.75 96 GLY A CA 1
ATOM 736 C C . GLY A 1 96 ? -13.156 21 2.094 1 98.75 96 GLY A C 1
ATOM 737 O O . GLY A 1 96 ? -14.008 21.891 2.17 1 98.75 96 GLY A O 1
ATOM 738 N N . PRO A 1 97 ? -11.977 21.188 1.548 1 98.69 97 PRO A N 1
ATOM 739 C CA . PRO A 1 97 ? -10.797 20.328 1.63 1 98.69 97 PRO A CA 1
ATOM 740 C C . PRO A 1 97 ? -10.203 20.281 3.035 1 98.69 97 PRO A C 1
ATOM 742 O O . PRO A 1 97 ? -10.219 21.281 3.758 1 98.69 97 PRO A O 1
ATOM 745 N N . ALA A 1 98 ? -9.742 19.141 3.473 1 98.88 98 ALA A N 1
ATOM 746 C CA . ALA A 1 98 ? -9.102 18.953 4.77 1 98.88 98 ALA A CA 1
ATOM 747 C C . ALA A 1 98 ? -7.586 18.828 4.617 1 98.88 98 ALA A C 1
ATOM 749 O O . ALA A 1 98 ? -7.102 18.109 3.742 1 98.88 98 ALA A O 1
ATOM 750 N N . SER A 1 99 ? -6.828 19.531 5.344 1 98.81 99 SER A N 1
ATOM 751 C CA . SER A 1 99 ? -5.379 19.391 5.453 1 98.81 99 SER A CA 1
ATOM 752 C C . SER A 1 99 ? -4.984 18.688 6.75 1 98.81 99 SER A C 1
ATOM 754 O O . SER A 1 99 ? -5.285 19.172 7.84 1 98.81 99 SER A O 1
ATOM 756 N N . VAL A 1 100 ? -4.316 17.578 6.602 1 98.75 100 VAL A N 1
ATOM 757 C CA . VAL A 1 100 ? -3.955 16.75 7.75 1 98.75 100 VAL A CA 1
ATOM 758 C C . VAL A 1 100 ? -2.438 16.75 7.918 1 98.75 100 VAL A C 1
ATOM 760 O O . VAL A 1 100 ? -1.724 16.109 7.145 1 98.75 100 VAL A O 1
ATOM 763 N N . PRO A 1 101 ? -1.932 17.438 8.93 1 98.06 101 PRO A N 1
ATOM 764 C CA . PRO A 1 101 ? -0.488 17.391 9.164 1 98.06 101 PRO A CA 1
ATOM 765 C C . PRO A 1 101 ? -0.031 16.031 9.711 1 98.06 101 PRO A C 1
ATOM 767 O O . PRO A 1 101 ? -0.714 15.445 10.555 1 98.06 101 PRO A O 1
ATOM 770 N N . LEU A 1 102 ? 1.079 15.555 9.195 1 97.81 102 LEU A N 1
ATOM 771 C CA . LEU A 1 102 ? 1.687 14.32 9.672 1 97.81 102 LEU A CA 1
ATOM 772 C C . LEU A 1 102 ? 2.861 14.617 10.602 1 97.81 102 LEU A C 1
ATOM 774 O O . LEU A 1 102 ? 4.02 14.555 10.18 1 97.81 102 LEU A O 1
ATOM 778 N N . ASN A 1 103 ? 2.541 14.75 11.844 1 95.81 103 ASN A N 1
ATOM 779 C CA . ASN A 1 103 ? 3.498 15.312 12.789 1 95.81 103 ASN A CA 1
ATOM 780 C C . ASN A 1 103 ? 4.359 14.227 13.43 1 95.81 103 ASN A C 1
ATOM 782 O O . ASN A 1 103 ? 5.383 14.531 14.039 1 95.81 103 ASN A O 1
ATOM 786 N N . PHE A 1 104 ? 3.99 12.961 13.336 1 96.94 104 PHE A N 1
ATOM 787 C CA . PHE A 1 104 ? 4.703 11.852 13.953 1 96.94 104 PHE A CA 1
ATOM 788 C C . PHE A 1 104 ? 4.965 10.742 12.938 1 96.94 104 PHE A C 1
ATOM 790 O O . PHE A 1 104 ? 4.176 10.547 12.008 1 96.94 104 PHE A O 1
ATOM 797 N N . PRO A 1 105 ? 6.035 10.039 13.109 1 97 105 PRO A N 1
ATOM 798 C CA . PRO A 1 105 ? 6.238 8.875 12.242 1 97 105 PRO A CA 1
ATOM 799 C C . PRO A 1 105 ? 5.305 7.715 12.578 1 97 105 PRO A C 1
ATOM 801 O O . PRO A 1 105 ? 4.793 7.637 13.695 1 97 105 PRO A O 1
ATOM 804 N N . GLY A 1 106 ? 5.102 6.836 11.695 1 97.06 106 GLY A N 1
ATOM 805 C CA . GLY A 1 106 ? 4.281 5.66 11.938 1 97.06 106 GLY A CA 1
ATOM 806 C C . GLY A 1 106 ? 3.211 5.453 10.883 1 97.06 106 GLY A C 1
ATOM 807 O O . GLY A 1 106 ? 3.285 6.027 9.797 1 97.06 106 GLY A O 1
ATOM 808 N N . LEU A 1 107 ? 2.293 4.531 11.172 1 97.62 107 LEU A N 1
ATOM 809 C CA . LEU A 1 107 ? 1.211 4.18 10.258 1 97.62 107 LEU A CA 1
ATOM 810 C C . LEU A 1 107 ? -0.027 5.027 10.531 1 97.62 107 LEU A C 1
ATOM 812 O O . LEU A 1 107 ? -0.503 5.094 11.664 1 97.62 107 LEU A O 1
ATOM 816 N N . TYR A 1 108 ? -0.492 5.734 9.547 1 98.44 108 TYR A N 1
ATOM 817 C CA . TYR A 1 108 ? -1.767 6.445 9.594 1 98.44 108 TYR A CA 1
ATOM 818 C C . TYR A 1 108 ? -2.844 5.68 8.836 1 98.44 108 TYR A C 1
ATOM 820 O O . TYR A 1 108 ? -2.615 5.23 7.707 1 98.44 108 TYR A O 1
ATOM 828 N N . CYS A 1 109 ? -3.975 5.547 9.453 1 98.75 109 CYS A N 1
ATOM 829 C CA . CYS A 1 109 ? -5.133 4.895 8.844 1 98.75 109 CYS A CA 1
ATOM 830 C C . CYS A 1 109 ? -6.262 5.891 8.625 1 98.75 109 CYS A C 1
ATOM 832 O O . CYS A 1 109 ? -6.785 6.469 9.578 1 98.75 109 CYS A O 1
ATOM 834 N N . PHE A 1 110 ? -6.629 6.074 7.344 1 98.94 110 PHE A N 1
ATOM 835 C CA . PHE A 1 110 ? -7.656 7.051 7 1 98.94 110 PHE A CA 1
ATOM 836 C C . PHE A 1 110 ? -8.914 6.355 6.496 1 98.94 110 PHE A C 1
ATOM 838 O O . PHE A 1 110 ? -8.836 5.391 5.727 1 98.94 110 PHE A O 1
ATOM 845 N N . ILE A 1 111 ? -10.07 6.82 6.93 1 98.94 111 ILE A N 1
ATOM 846 C CA . ILE A 1 111 ? -11.336 6.379 6.344 1 98.94 111 ILE A CA 1
ATOM 847 C C . ILE A 1 111 ? -12.281 7.566 6.199 1 98.94 111 ILE A C 1
ATOM 849 O O . ILE A 1 111 ? -12.07 8.617 6.812 1 98.94 111 ILE A O 1
ATOM 853 N N . SER A 1 112 ? -13.219 7.523 5.359 1 98.94 112 SER A N 1
ATOM 854 C CA . SER A 1 112 ? -14.445 8.305 5.512 1 98.94 112 SER A CA 1
ATOM 855 C C . SER A 1 112 ? -15.461 7.57 6.383 1 98.94 112 SER A C 1
ATOM 857 O O . SER A 1 112 ? -15.703 6.379 6.191 1 98.94 112 SER A O 1
ATOM 859 N N . THR A 1 113 ? -16.094 8.266 7.305 1 98.81 113 THR A N 1
ATOM 860 C CA . THR A 1 113 ? -17.016 7.637 8.242 1 98.81 113 THR A CA 1
ATOM 861 C C . THR A 1 113 ? -18.469 7.812 7.789 1 98.81 113 THR A C 1
ATOM 863 O O . THR A 1 113 ? -19.391 7.383 8.477 1 98.81 113 THR A O 1
ATOM 866 N N . ILE A 1 114 ? -18.656 8.406 6.629 1 98.75 114 ILE A N 1
ATOM 867 C CA . ILE A 1 114 ? -20.016 8.758 6.188 1 98.75 114 ILE A CA 1
ATOM 868 C C . ILE A 1 114 ? -20.625 7.582 5.43 1 98.75 114 ILE A C 1
ATOM 870 O O . ILE A 1 114 ? -20.094 7.1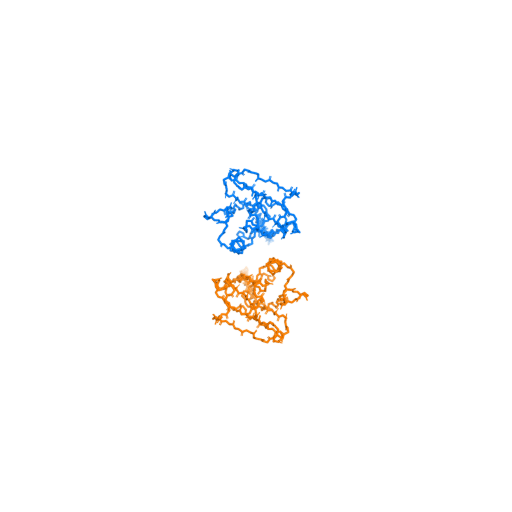48 4.402 1 98.75 114 ILE A O 1
ATOM 874 N N . GLY A 1 115 ? -21.75 7.07 5.91 1 98.31 115 GLY A N 1
ATOM 875 C CA . GLY A 1 115 ? -22.484 6.016 5.227 1 98.31 115 GLY A CA 1
ATOM 876 C C . GLY A 1 115 ? -21.641 4.777 4.973 1 98.31 115 GLY A C 1
ATOM 877 O O . GLY A 1 115 ? -21.031 4.234 5.895 1 98.31 115 GLY A O 1
ATOM 878 N N . SER A 1 116 ? -21.609 4.391 3.721 1 98.44 116 SER A N 1
ATOM 879 C CA . SER A 1 116 ? -20.875 3.189 3.334 1 98.44 116 SER A CA 1
ATOM 880 C C . SER A 1 116 ? -19.594 3.539 2.6 1 98.44 116 SER A C 1
ATOM 882 O O . SER A 1 116 ? -19.047 2.721 1.848 1 98.44 116 SER A O 1
ATOM 884 N N . ASP A 1 117 ? -19.094 4.812 2.795 1 98.81 117 ASP A N 1
ATOM 885 C CA . ASP A 1 117 ? -17.922 5.289 2.064 1 98.81 117 ASP A CA 1
ATOM 886 C C . ASP A 1 117 ? -16.719 4.363 2.275 1 98.81 117 ASP A C 1
ATOM 888 O O . ASP A 1 117 ? -16.047 3.988 1.315 1 98.81 117 ASP A O 1
ATOM 892 N N . CYS A 1 118 ? -16.547 4.031 3.535 1 98.62 118 CYS A N 1
ATOM 893 C CA . CYS A 1 118 ? -15.414 3.182 3.863 1 98.62 118 CYS A CA 1
ATOM 894 C C . CYS A 1 118 ? -15.555 1.806 3.225 1 98.62 118 CYS A C 1
ATOM 896 O O . CYS A 1 118 ? -14.594 1.28 2.654 1 98.62 118 CYS A O 1
ATOM 898 N N . GLN A 1 119 ? -16.719 1.224 3.23 1 97.56 119 GLN A N 1
ATOM 899 C CA . GLN A 1 119 ? -16.984 -0.068 2.607 1 97.56 119 GLN A CA 1
ATOM 900 C C . GLN A 1 119 ? -16.859 0.015 1.09 1 97.56 119 GLN A C 1
ATOM 902 O O . GLN A 1 119 ? -16.641 -1.001 0.423 1 97.56 119 GLN A O 1
ATOM 907 N N . SER A 1 120 ? -17 1.263 0.684 1 98.25 120 SER A N 1
ATOM 908 C CA . SER A 1 120 ? -16.844 1.503 -0.747 1 98.25 120 SER A CA 1
ATOM 909 C C . SER A 1 120 ? -15.43 1.99 -1.071 1 98.25 120 SER A C 1
ATOM 911 O O . SER A 1 120 ? -15.234 2.756 -2.016 1 98.25 120 SER A O 1
ATOM 913 N N . PHE A 1 121 ? -14.484 1.727 -0.299 1 97.12 121 PHE A N 1
ATOM 914 C CA . PHE A 1 121 ? -13.047 1.745 -0.545 1 97.12 121 PHE A CA 1
ATOM 915 C C . PHE A 1 121 ? -12.469 3.135 -0.296 1 97.12 121 PHE A C 1
ATOM 917 O O . PHE A 1 121 ? -11.375 3.455 -0.769 1 97.12 121 PHE A O 1
ATOM 924 N N . MET A 1 122 ? -13.25 3.986 0.404 1 98.75 122 MET A N 1
ATOM 925 C CA . MET A 1 122 ? -12.641 5.23 0.867 1 98.75 122 MET A CA 1
ATOM 926 C C . MET A 1 122 ? -11.844 5.004 2.146 1 98.75 122 MET A C 1
ATOM 928 O O . MET A 1 122 ? -12.211 5.512 3.209 1 98.75 122 MET A O 1
ATOM 932 N N . GLN A 1 123 ? -10.812 4.309 2.104 1 98.19 123 GLN A N 1
ATOM 933 C CA . GLN A 1 123 ? -9.852 3.984 3.158 1 98.19 123 GLN A CA 1
ATOM 934 C C . GLN A 1 123 ? -8.43 3.936 2.613 1 98.19 123 GLN A C 1
ATOM 936 O O . GLN A 1 123 ? -8.211 3.588 1.45 1 98.19 123 GLN A O 1
ATOM 941 N N . MET A 1 124 ? -7.5 4.312 3.414 1 98.06 124 MET A N 1
ATOM 942 C CA . MET A 1 124 ? -6.113 4.465 2.973 1 98.06 124 MET A CA 1
ATOM 943 C C . MET A 1 124 ? -5.148 4.273 4.137 1 98.06 124 MET A C 1
ATOM 945 O O . MET A 1 124 ? -5.402 4.75 5.246 1 98.06 124 MET A O 1
ATOM 949 N N . LEU A 1 125 ? -4.094 3.549 3.893 1 97.81 125 LEU A N 1
ATOM 950 C CA . LEU A 1 125 ? -2.963 3.441 4.809 1 97.81 125 LEU A CA 1
ATOM 951 C C . LEU A 1 125 ? -1.782 4.27 4.316 1 97.81 125 LEU A C 1
ATOM 953 O O . LEU A 1 125 ? -1.474 4.27 3.121 1 97.81 125 LEU A O 1
ATOM 957 N N . VAL A 1 126 ? -1.201 4.984 5.211 1 97.5 126 VAL A N 1
ATOM 958 C CA . VAL A 1 126 ? -0.019 5.773 4.883 1 97.5 126 VAL A CA 1
ATOM 959 C C . VAL A 1 126 ? 1.06 5.551 5.941 1 97.5 126 VAL A C 1
ATOM 961 O O . VAL A 1 126 ? 0.816 5.738 7.133 1 97.5 126 VAL A O 1
ATOM 964 N N . LYS A 1 127 ? 2.213 5.152 5.547 1 96.44 127 LYS A N 1
ATOM 965 C CA . LYS A 1 127 ? 3.375 5.113 6.43 1 96.44 127 LYS A CA 1
ATOM 966 C C . LYS A 1 127 ? 4.148 6.426 6.383 1 96.44 127 LYS A C 1
ATOM 968 O O . LYS A 1 127 ? 4.461 6.93 5.301 1 96.44 127 LYS A O 1
ATOM 973 N N . VAL A 1 128 ? 4.438 6.977 7.477 1 96.5 128 VAL A N 1
ATOM 974 C CA . VAL A 1 128 ? 5.184 8.227 7.594 1 96.5 128 VAL A CA 1
ATOM 975 C C . VAL A 1 128 ? 6.559 7.949 8.203 1 96.5 128 VAL A C 1
ATOM 977 O O . VAL A 1 128 ? 6.664 7.352 9.273 1 96.5 128 VAL A O 1
ATOM 980 N N . ASP A 1 129 ? 7.578 8.391 7.48 1 94.25 129 ASP A N 1
ATOM 981 C CA . ASP A 1 129 ? 8.961 8.117 7.867 1 94.25 129 ASP A CA 1
ATOM 982 C C . ASP A 1 129 ? 9.578 9.328 8.562 1 94.25 129 ASP A C 1
ATOM 984 O O . ASP A 1 129 ? 9.312 10.477 8.188 1 94.25 129 ASP A O 1
ATOM 988 N N . ASN A 1 130 ? 10.406 9.07 9.562 1 90.5 130 ASN A N 1
ATOM 989 C CA . ASN A 1 130 ? 11.109 10.141 10.258 1 90.5 130 ASN A CA 1
ATOM 990 C C . ASN A 1 130 ? 12.289 10.664 9.438 1 90.5 130 ASN A C 1
ATOM 992 O O . ASN A 1 130 ? 12.875 11.688 9.773 1 90.5 130 ASN A O 1
ATOM 996 N N . SER A 1 131 ? 12.516 9.945 8.367 1 76.31 131 SER A N 1
ATOM 997 C CA . SER A 1 131 ? 13.672 10.359 7.59 1 76.31 131 SER A CA 1
ATOM 998 C C . SER A 1 131 ? 13.453 11.734 6.961 1 76.31 131 SER A C 1
ATOM 1000 O O . SER A 1 131 ? 12.312 12.148 6.754 1 76.31 131 SER A O 1
ATOM 1002 N N . THR A 1 132 ? 14.547 12.508 6.895 1 68.44 132 THR A N 1
ATOM 1003 C CA . THR A 1 132 ? 14.477 13.805 6.23 1 68.44 132 THR A CA 1
ATOM 1004 C C . THR A 1 132 ? 14.5 13.641 4.715 1 68.44 132 THR A C 1
ATOM 1006 O O . THR A 1 132 ? 15.227 12.797 4.188 1 68.44 132 THR A O 1
ATOM 1009 N N . ALA A 1 133 ? 13.523 14.203 4.16 1 61 133 ALA A N 1
ATOM 1010 C CA . ALA A 1 133 ? 13.523 14.164 2.697 1 61 133 ALA A CA 1
ATOM 1011 C C . ALA A 1 133 ? 14.859 14.648 2.135 1 61 133 ALA A C 1
ATOM 1013 O O . ALA A 1 133 ? 15.469 15.578 2.67 1 61 133 ALA A O 1
ATOM 1014 N N . SER A 1 134 ? 15.594 13.742 1.427 1 48.56 134 SER A N 1
ATOM 1015 C CA . SER A 1 134 ? 16.844 14.227 0.836 1 48.56 134 SER A CA 1
ATOM 1016 C C . SER A 1 134 ? 16.578 15.375 -0.132 1 48.56 134 SER A C 1
ATOM 1018 O O . SER A 1 134 ? 15.672 15.297 -0.963 1 48.56 134 SER A O 1
ATOM 1020 N N . VAL A 1 135 ? 16.781 16.578 0.249 1 44 135 VAL A N 1
ATOM 1021 C CA . VAL A 1 135 ? 16.766 17.719 -0.671 1 44 135 VAL A CA 1
ATOM 1022 C C . VAL A 1 135 ? 17.906 17.578 -1.681 1 44 135 VAL A C 1
ATOM 1024 O O . VAL A 1 135 ? 19 17.156 -1.332 1 44 135 VAL A O 1
ATOM 1027 N N . MET B 1 1 ? 75.688 32.281 -0.088 1 32.16 1 MET B N 1
ATOM 1028 C CA . MET B 1 1 ? 74.312 32.656 -0.257 1 32.16 1 MET B CA 1
ATOM 1029 C C . MET B 1 1 ? 73.5 31.641 -1.1 1 32.16 1 MET B C 1
ATOM 1031 O O . MET B 1 1 ? 73.562 31.703 -2.33 1 32.16 1 MET B O 1
ATOM 1035 N N . VAL B 1 2 ? 73.562 30.312 -0.576 1 47.34 2 VAL B N 1
ATOM 1036 C CA . VAL B 1 2 ? 73 29.109 -1.182 1 47.34 2 VAL B CA 1
ATOM 1037 C C . VAL B 1 2 ? 71.5 29.266 -1.311 1 47.34 2 VAL B C 1
ATOM 1039 O O . VAL B 1 2 ? 70.812 29.547 -0.326 1 47.34 2 VAL B O 1
ATOM 1042 N N . HIS B 1 3 ? 71.062 29.781 -2.48 1 42.06 3 HIS B N 1
ATOM 1043 C CA . HIS B 1 3 ? 69.688 29.844 -2.979 1 42.06 3 HIS B CA 1
ATOM 1044 C C . HIS B 1 3 ? 69 28.5 -2.85 1 42.06 3 HIS B C 1
ATOM 1046 O O . HIS B 1 3 ? 69.375 27.547 -3.561 1 42.06 3 HIS B O 1
ATOM 1052 N N . MET B 1 4 ? 68.75 28.016 -1.523 1 41.12 4 MET B N 1
ATOM 1053 C CA . MET B 1 4 ? 68 26.828 -1.314 1 41.12 4 MET B CA 1
ATOM 1054 C C . MET B 1 4 ? 66.625 26.922 -2.055 1 41.12 4 MET B C 1
ATOM 1056 O O . MET B 1 4 ? 65.938 27.906 -1.896 1 41.12 4 MET B O 1
ATOM 1060 N N . ASN B 1 5 ? 66.562 26.562 -3.35 1 43.56 5 ASN B N 1
ATOM 1061 C CA . ASN B 1 5 ? 65.375 26.328 -4.129 1 43.56 5 ASN B CA 1
ATOM 1062 C C . ASN B 1 5 ? 64.375 25.469 -3.365 1 43.56 5 ASN B C 1
ATOM 1064 O O . ASN B 1 5 ? 64.688 24.312 -3.037 1 43.56 5 ASN B O 1
ATOM 1068 N N . LEU B 1 6 ? 63.656 26.016 -2.326 1 44.28 6 LEU B N 1
ATOM 1069 C CA . LEU B 1 6 ? 62.5 25.375 -1.704 1 44.28 6 LEU B CA 1
ATOM 1070 C C . LEU B 1 6 ? 61.531 24.875 -2.76 1 44.28 6 LEU B C 1
ATOM 1072 O O . LEU B 1 6 ? 60.938 25.672 -3.502 1 44.28 6 LEU B O 1
ATOM 1076 N N . ASN B 1 7 ? 61.812 23.781 -3.492 1 43.78 7 ASN B N 1
ATOM 1077 C CA . ASN B 1 7 ? 60.812 23.078 -4.297 1 43.78 7 ASN B CA 1
ATOM 1078 C C . ASN B 1 7 ? 59.531 22.859 -3.527 1 43.78 7 ASN B C 1
ATOM 1080 O O . ASN B 1 7 ? 59.531 22.266 -2.455 1 43.78 7 ASN B O 1
ATOM 1084 N N . LEU B 1 8 ? 58.594 23.859 -3.469 1 44.78 8 LEU B N 1
ATOM 1085 C CA . LEU B 1 8 ? 57.219 23.75 -3.035 1 44.78 8 LEU B CA 1
ATOM 1086 C C . LEU B 1 8 ? 56.562 22.469 -3.574 1 44.78 8 LEU B C 1
ATOM 1088 O O . LEU B 1 8 ? 56.406 22.312 -4.785 1 44.78 8 LEU B O 1
ATOM 1092 N N . LEU B 1 9 ? 57.031 21.281 -3.137 1 41.78 9 LEU B N 1
ATOM 1093 C CA . LEU B 1 9 ? 56.312 20.047 -3.449 1 41.78 9 LEU B CA 1
ATOM 1094 C C . LEU B 1 9 ? 54.812 20.219 -3.238 1 41.78 9 LEU B C 1
ATOM 1096 O O . LEU B 1 9 ? 54.375 20.594 -2.148 1 41.78 9 LEU B O 1
ATOM 1100 N N . MET B 1 10 ? 54.062 20.641 -4.281 1 44.75 10 MET B N 1
ATOM 1101 C CA . MET B 1 10 ? 52.625 20.641 -4.34 1 44.75 10 MET B CA 1
ATOM 1102 C C . MET B 1 10 ? 52.062 19.266 -3.973 1 44.75 10 MET B C 1
ATOM 1104 O O . MET B 1 10 ? 52.375 18.266 -4.625 1 44.75 10 MET B O 1
ATOM 1108 N N . VAL B 1 11 ? 51.875 18.969 -2.68 1 45.75 11 VAL B N 1
ATOM 1109 C CA . VAL B 1 11 ? 51.156 17.781 -2.281 1 45.75 11 VAL B CA 1
ATOM 1110 C C . VAL B 1 11 ? 49.781 17.75 -2.963 1 45.75 11 VAL B C 1
ATOM 1112 O O . VAL B 1 11 ? 48.969 18.641 -2.76 1 45.75 11 VAL B O 1
ATOM 1115 N N . ILE B 1 12 ? 49.688 17.234 -4.203 1 44.53 12 ILE B N 1
ATOM 1116 C CA . ILE B 1 12 ? 48.406 16.922 -4.836 1 44.53 12 ILE B CA 1
ATOM 1117 C C . ILE B 1 12 ? 47.594 16 -3.93 1 44.53 12 ILE B C 1
ATOM 1119 O O . ILE B 1 12 ? 48.031 14.883 -3.621 1 44.53 12 ILE B O 1
ATOM 1123 N N . ALA B 1 13 ? 46.812 16.531 -2.992 1 48.47 13 ALA B N 1
ATOM 1124 C CA . ALA B 1 13 ? 45.812 15.719 -2.293 1 48.47 13 ALA B CA 1
ATOM 1125 C C . ALA B 1 13 ? 44.969 14.945 -3.277 1 48.47 13 ALA B C 1
ATOM 1127 O O . ALA B 1 13 ? 44.188 15.547 -4.051 1 48.47 13 ALA B O 1
ATOM 1128 N N . VAL B 1 14 ? 45.406 13.781 -3.752 1 46.69 14 VAL B N 1
ATOM 1129 C CA . VAL B 1 14 ? 44.562 12.875 -4.508 1 46.69 14 VAL B CA 1
ATOM 1130 C C . VAL B 1 14 ? 43.312 12.555 -3.699 1 46.69 14 VAL B C 1
ATOM 1132 O O . VAL B 1 14 ? 43.375 11.953 -2.631 1 46.69 14 VAL B O 1
ATOM 1135 N N . VAL B 1 15 ? 42.344 13.43 -3.662 1 48.94 15 VAL B N 1
ATOM 1136 C CA . VAL B 1 15 ? 41.031 13.023 -3.164 1 48.94 15 VAL B CA 1
ATOM 1137 C C . VAL B 1 15 ? 40.594 11.727 -3.846 1 48.94 15 VAL B C 1
ATOM 1139 O O . VAL B 1 15 ? 40.344 11.703 -5.055 1 48.94 15 VAL B O 1
ATOM 1142 N N . VAL B 1 16 ? 41.156 10.594 -3.432 1 47.81 16 VAL B N 1
ATOM 1143 C CA . VAL B 1 16 ? 40.562 9.336 -3.887 1 47.81 16 VAL B CA 1
ATOM 1144 C C . VAL B 1 16 ? 39.062 9.336 -3.602 1 47.81 16 VAL B C 1
ATOM 1146 O O . VAL B 1 16 ? 38.656 9.367 -2.441 1 47.81 16 VAL B O 1
ATOM 1149 N N . ALA B 1 17 ? 38.312 10.023 -4.43 1 46.5 17 ALA B N 1
ATOM 1150 C CA . ALA B 1 17 ? 36.875 9.758 -4.371 1 46.5 17 ALA B CA 1
ATOM 1151 C C . ALA B 1 17 ? 36.594 8.266 -4.258 1 46.5 17 ALA B C 1
ATOM 1153 O O . ALA B 1 17 ? 36.875 7.5 -5.184 1 46.5 17 ALA B O 1
ATOM 1154 N N . SER B 1 18 ? 36.781 7.625 -3.135 1 44.5 18 SER B N 1
ATOM 1155 C CA . SER B 1 18 ? 36.25 6.273 -3.008 1 44.5 18 SER B CA 1
ATOM 1156 C C . SER B 1 18 ? 34.875 6.16 -3.656 1 44.5 18 SER B C 1
ATOM 1158 O O . SER B 1 18 ? 33.938 6.867 -3.273 1 44.5 18 SER B O 1
ATOM 1160 N N . THR B 1 19 ? 34.781 6.09 -4.953 1 46.59 19 THR B N 1
ATOM 1161 C CA . THR B 1 19 ? 33.5 5.613 -5.492 1 46.59 19 THR B CA 1
ATOM 1162 C C . THR B 1 19 ? 32.906 4.539 -4.59 1 46.59 19 THR B C 1
ATOM 1164 O O . THR B 1 19 ? 33.469 3.457 -4.441 1 46.59 19 THR B O 1
ATOM 1167 N N . VAL B 1 20 ? 32.5 4.895 -3.428 1 44.34 20 VAL B N 1
ATOM 1168 C CA . VAL B 1 20 ? 31.672 3.926 -2.711 1 44.34 20 VAL B CA 1
ATOM 1169 C C . VAL B 1 20 ? 30.812 3.141 -3.701 1 44.34 20 VAL B C 1
ATOM 1171 O O . VAL B 1 20 ? 29.875 3.691 -4.297 1 44.34 20 VAL B O 1
ATOM 1174 N N . LEU B 1 21 ? 31.391 2.316 -4.57 1 45.38 21 LEU B N 1
ATOM 1175 C CA . LEU B 1 21 ? 30.547 1.333 -5.242 1 45.38 21 LEU B CA 1
ATOM 1176 C C . LEU B 1 21 ? 29.422 0.872 -4.328 1 45.38 21 LEU B C 1
ATOM 1178 O O . LEU B 1 21 ? 29.641 0.125 -3.377 1 45.38 21 LEU B O 1
ATOM 1182 N N . ARG B 1 22 ? 28.547 1.74 -3.939 1 46.19 22 ARG B N 1
ATOM 1183 C CA . ARG B 1 22 ? 27.359 1.224 -3.264 1 46.19 22 ARG B CA 1
ATOM 1184 C C . ARG B 1 22 ? 26.906 -0.092 -3.885 1 46.19 22 ARG B C 1
ATOM 1186 O O . ARG B 1 22 ? 26.406 -0.112 -5.012 1 46.19 22 ARG B O 1
ATOM 1193 N N . GLY B 1 23 ? 27.609 -1.227 -3.881 1 49.81 23 GLY B N 1
ATOM 1194 C CA . GLY B 1 23 ? 27.125 -2.537 -4.289 1 49.81 23 GLY B CA 1
ATOM 1195 C C . GLY B 1 23 ? 25.703 -2.814 -3.848 1 49.81 23 GLY B C 1
ATOM 1196 O O . GLY B 1 23 ? 25.328 -2.521 -2.709 1 49.81 23 GLY B O 1
ATOM 1197 N N . THR B 1 24 ? 24.75 -2.545 -4.695 1 55.94 24 THR B N 1
ATOM 1198 C CA . THR B 1 24 ? 23.375 -2.93 -4.398 1 55.94 24 THR B CA 1
ATOM 1199 C C . THR B 1 24 ? 23.312 -4.367 -3.891 1 55.94 24 THR B C 1
ATOM 1201 O O . THR B 1 24 ? 23.828 -5.281 -4.535 1 55.94 24 THR B O 1
ATOM 1204 N N . THR B 1 25 ? 23.719 -4.672 -2.631 1 68 25 THR B N 1
ATOM 1205 C CA . THR B 1 25 ? 23.531 -6.023 -2.121 1 68 25 THR B CA 1
ATOM 1206 C C . THR B 1 25 ? 22.078 -6.438 -2.213 1 68 25 THR B C 1
ATOM 1208 O O . THR B 1 25 ? 21.172 -5.617 -2.006 1 68 25 THR B O 1
ATOM 1211 N N . ALA B 1 26 ? 21.812 -7.434 -2.963 1 81.25 26 ALA B N 1
ATOM 1212 C CA . ALA B 1 26 ? 20.5 -8.055 -3.053 1 81.25 26 ALA B CA 1
ATOM 1213 C C . ALA B 1 26 ? 19.953 -8.398 -1.668 1 81.25 26 ALA B C 1
ATOM 1215 O O . ALA B 1 26 ? 20.641 -9.023 -0.863 1 81.25 26 ALA B O 1
ATOM 1216 N N . THR B 1 27 ? 18.906 -7.773 -1.273 1 91.5 27 THR B N 1
ATOM 1217 C CA . THR B 1 27 ? 18.234 -8.094 -0.026 1 91.5 27 THR B CA 1
ATOM 1218 C C . THR B 1 27 ? 17.062 -9.055 -0.277 1 91.5 27 THR B C 1
ATOM 1220 O O . THR B 1 27 ? 16.25 -8.82 -1.164 1 91.5 27 THR B O 1
ATOM 1223 N N . GLU B 1 28 ? 17.125 -10.195 0.35 1 95.81 28 GLU B N 1
ATOM 1224 C CA . GLU B 1 28 ? 15.992 -11.109 0.314 1 95.81 28 GLU B CA 1
ATOM 1225 C C . GLU B 1 28 ? 14.898 -10.672 1.286 1 95.81 28 GLU B C 1
ATOM 1227 O O . GLU B 1 28 ? 15.164 -10.461 2.471 1 95.81 28 GLU B O 1
ATOM 1232 N N . ARG B 1 29 ? 13.789 -10.5 0.865 1 96.88 29 ARG B N 1
ATOM 1233 C CA . ARG B 1 29 ? 12.633 -10.094 1.652 1 96.88 29 ARG B CA 1
ATOM 1234 C C . ARG B 1 29 ? 11.594 -11.211 1.718 1 96.88 29 ARG B C 1
ATOM 1236 O O . ARG B 1 29 ? 11.047 -11.617 0.691 1 96.88 29 ARG B O 1
ATOM 1243 N N . LEU B 1 30 ? 11.328 -11.672 2.939 1 98.38 30 LEU B N 1
ATOM 1244 C CA . LEU B 1 30 ? 10.336 -12.727 3.129 1 98.38 30 LEU B CA 1
ATOM 1245 C C . LEU B 1 30 ? 8.922 -12.156 3.137 1 98.38 30 LEU B C 1
ATOM 1247 O O . LEU B 1 30 ? 8.516 -11.508 4.105 1 98.38 30 LEU B O 1
ATOM 1251 N N . VAL B 1 31 ? 8.227 -12.477 2.117 1 98.81 31 VAL B N 1
ATOM 1252 C CA . VAL B 1 31 ? 6.879 -11.93 1.956 1 98.81 31 VAL B CA 1
ATOM 1253 C C . VAL B 1 31 ? 5.953 -12.516 3.02 1 98.81 31 VAL B C 1
ATOM 1255 O O . VAL B 1 31 ? 5.898 -13.734 3.203 1 98.81 31 VAL B O 1
ATOM 1258 N N . GLY B 1 32 ? 5.25 -11.633 3.748 1 98.56 32 GLY B N 1
ATOM 1259 C CA . GLY B 1 32 ? 4.215 -12.055 4.684 1 98.56 32 GLY B CA 1
ATOM 1260 C C . GLY B 1 32 ? 4.77 -12.5 6.023 1 98.56 32 GLY B C 1
ATOM 1261 O O . GLY B 1 32 ? 4.008 -12.852 6.93 1 98.56 32 GLY B O 1
ATOM 1262 N N . GLY B 1 33 ? 6.086 -12.555 6.129 1 97.25 33 GLY B N 1
ATOM 1263 C CA . GLY B 1 33 ? 6.68 -12.969 7.391 1 97.25 33 GLY B CA 1
ATOM 1264 C C . GLY B 1 33 ? 6.312 -14.391 7.777 1 97.25 33 GLY B C 1
ATOM 1265 O O . GLY B 1 33 ? 6.484 -15.32 6.984 1 97.25 33 GLY B O 1
ATOM 1266 N N . SER B 1 34 ? 5.754 -14.469 9.008 1 97.12 34 SER B N 1
ATOM 1267 C CA . SER B 1 34 ? 5.449 -15.789 9.547 1 97.12 34 SER B CA 1
ATOM 1268 C C . SER B 1 34 ? 4.27 -16.422 8.82 1 97.12 34 SER B C 1
ATOM 1270 O O . SER B 1 34 ? 4.188 -17.656 8.703 1 97.12 34 SER B O 1
ATOM 1272 N N . LEU B 1 35 ? 3.35 -15.695 8.375 1 98.25 35 LEU B N 1
ATOM 1273 C CA . LEU B 1 35 ? 2.219 -16.234 7.625 1 98.25 35 LEU B CA 1
ATOM 1274 C C . LEU B 1 35 ? 2.674 -16.781 6.277 1 98.25 35 LEU B C 1
ATOM 1276 O O . LEU B 1 35 ? 2.055 -17.703 5.738 1 98.25 35 LEU B O 1
ATOM 1280 N N . GLY B 1 36 ? 3.766 -16.156 5.746 1 98.69 36 GLY B N 1
ATOM 1281 C CA . GLY B 1 36 ? 4.152 -16.484 4.383 1 98.69 36 GLY B CA 1
ATOM 1282 C C . GLY B 1 36 ? 3.133 -16.047 3.352 1 98.69 36 GLY B C 1
ATOM 1283 O O . GLY B 1 36 ? 2.416 -15.062 3.559 1 98.69 36 GLY B O 1
ATOM 1284 N N . TRP B 1 37 ? 3.18 -16.688 2.203 1 98.88 37 TRP B N 1
ATOM 1285 C CA . TRP B 1 37 ? 2.238 -16.469 1.109 1 98.88 37 TRP B CA 1
ATOM 1286 C C . TRP B 1 37 ? 1.066 -17.438 1.197 1 98.88 37 TRP B C 1
ATOM 1288 O O . TRP B 1 37 ? 1 -18.406 0.442 1 98.88 37 TRP B O 1
ATOM 1298 N N . ASN B 1 38 ? 0.196 -17.172 2.18 1 98.94 38 ASN B N 1
ATOM 1299 C CA . ASN B 1 38 ? -1.042 -17.906 2.447 1 98.94 38 ASN B CA 1
ATOM 1300 C C . ASN B 1 38 ? -2.23 -16.953 2.57 1 98.94 38 ASN B C 1
ATOM 1302 O O . ASN B 1 38 ? -2.051 -15.734 2.688 1 98.94 38 ASN B O 1
ATOM 1306 N N . VAL B 1 39 ? -3.402 -17.5 2.494 1 98.81 39 VAL B N 1
ATOM 1307 C CA . VAL B 1 39 ? -4.609 -16.688 2.594 1 98.81 39 VAL B CA 1
ATOM 1308 C C . VAL B 1 39 ? -4.609 -15.922 3.92 1 98.81 39 VAL B C 1
ATOM 1310 O O . VAL B 1 39 ? -4.543 -16.531 4.992 1 98.81 39 VAL B O 1
ATOM 1313 N N . PRO B 1 40 ? -4.656 -14.625 3.865 1 98.19 40 PRO B N 1
ATOM 1314 C CA . PRO B 1 40 ? -4.668 -13.852 5.109 1 98.19 40 PRO B CA 1
ATOM 1315 C C . PRO B 1 40 ? -6.07 -13.703 5.695 1 98.19 40 PRO B C 1
ATOM 1317 O O . PRO B 1 40 ? -7.059 -14.047 5.043 1 98.19 40 PRO B O 1
ATOM 1320 N N . ASN B 1 41 ? -6.07 -13.062 6.918 1 94.75 41 ASN B N 1
ATOM 1321 C CA . ASN B 1 41 ? -7.34 -12.914 7.621 1 94.75 41 ASN B CA 1
ATOM 1322 C C . ASN B 1 41 ? -8.047 -11.625 7.223 1 94.75 41 ASN B C 1
ATOM 1324 O O . ASN B 1 41 ? -9.227 -11.43 7.539 1 94.75 41 ASN B O 1
ATOM 1328 N N . ASN B 1 42 ? -7.297 -10.742 6.566 1 92.31 42 ASN B N 1
ATOM 1329 C CA . ASN B 1 42 ? -7.922 -9.516 6.086 1 92.31 42 ASN B CA 1
ATOM 1330 C C . ASN B 1 42 ? -7.246 -9.008 4.816 1 92.31 42 ASN B C 1
ATOM 1332 O O . ASN B 1 42 ? -6.121 -9.398 4.504 1 92.31 42 ASN B O 1
ATOM 1336 N N . ARG B 1 43 ? -7.91 -8.086 4.16 1 91.75 43 ARG B N 1
ATOM 1337 C CA . ARG B 1 43 ? -7.492 -7.68 2.822 1 91.75 43 ARG B CA 1
ATOM 1338 C C . ARG B 1 43 ? -6.246 -6.805 2.881 1 91.75 43 ARG B C 1
ATOM 1340 O O . ARG B 1 43 ? -5.586 -6.582 1.862 1 91.75 43 ARG B O 1
ATOM 1347 N N . PHE B 1 44 ? -5.887 -6.242 4.016 1 93.75 44 PHE B N 1
ATOM 1348 C CA . PHE B 1 44 ? -4.812 -5.262 4.102 1 93.75 44 PHE B CA 1
ATOM 1349 C C . PHE B 1 44 ? -3.5 -5.934 4.492 1 93.75 44 PHE B C 1
ATOM 1351 O O . PHE B 1 44 ? -2.453 -5.281 4.531 1 93.75 44 PHE B O 1
ATOM 1358 N N . PHE B 1 45 ? -3.572 -7.234 4.754 1 96.56 45 PHE B N 1
ATOM 1359 C CA . PHE B 1 45 ? -2.418 -7.918 5.332 1 96.56 45 PHE B CA 1
ATOM 1360 C C . PHE B 1 45 ? -1.178 -7.703 4.469 1 96.56 45 PHE B C 1
ATOM 1362 O O . PHE B 1 45 ? -0.143 -7.25 4.965 1 96.56 45 PHE B O 1
ATOM 1369 N N . PHE B 1 46 ? -1.234 -7.945 3.158 1 97.56 46 PHE B N 1
ATOM 1370 C CA . PHE B 1 46 ? -0.038 -7.855 2.328 1 97.56 46 PHE B CA 1
ATOM 1371 C C . PHE B 1 46 ? 0.288 -6.402 2.006 1 97.56 46 PHE B C 1
ATOM 1373 O O . PHE B 1 46 ? 1.452 -6.055 1.801 1 97.56 46 PHE B O 1
ATOM 1380 N N . ASP B 1 47 ? -0.709 -5.547 1.935 1 93.62 47 ASP B N 1
ATOM 1381 C CA . ASP B 1 47 ? -0.438 -4.113 1.823 1 93.62 47 ASP B CA 1
ATOM 1382 C C . ASP B 1 47 ? 0.404 -3.623 2.998 1 93.62 47 ASP B C 1
ATOM 1384 O O . ASP B 1 47 ? 1.373 -2.885 2.809 1 93.62 47 ASP B O 1
ATOM 1388 N N . LEU B 1 48 ? -0.042 -4.047 4.16 1 94.5 48 LEU B N 1
ATOM 1389 C CA . LEU B 1 48 ? 0.668 -3.65 5.371 1 94.5 48 LEU B CA 1
ATOM 1390 C C . LEU B 1 48 ? 2.084 -4.219 5.383 1 94.5 48 LEU B C 1
ATOM 1392 O O . LEU B 1 48 ? 3.023 -3.547 5.809 1 94.5 48 LEU B O 1
ATOM 1396 N N . TRP B 1 49 ? 2.246 -5.453 4.98 1 96.75 49 TRP B N 1
ATOM 1397 C CA . TRP B 1 49 ? 3.586 -6.02 4.855 1 96.75 49 TRP B CA 1
ATOM 1398 C C . TRP B 1 49 ? 4.465 -5.148 3.969 1 96.75 49 TRP B C 1
ATOM 1400 O O . TRP B 1 49 ? 5.59 -4.805 4.344 1 96.75 49 TRP B O 1
ATOM 1410 N N . SER B 1 50 ? 3.924 -4.789 2.738 1 95 50 SER B N 1
ATOM 1411 C CA . SER B 1 50 ? 4.684 -3.98 1.792 1 95 50 SER B CA 1
ATOM 1412 C C . SER B 1 50 ? 5.043 -2.623 2.389 1 95 50 SER B C 1
ATOM 1414 O O . SER B 1 50 ? 6.164 -2.143 2.225 1 95 50 SER B O 1
ATOM 1416 N N . ILE B 1 51 ? 4.113 -2.057 3.035 1 92.44 51 ILE B N 1
ATOM 1417 C CA . ILE B 1 51 ? 4.309 -0.758 3.67 1 92.44 51 ILE B CA 1
ATOM 1418 C C . ILE B 1 51 ? 5.41 -0.861 4.723 1 92.44 51 ILE B C 1
ATOM 1420 O O . ILE B 1 51 ? 6.309 -0.018 4.773 1 92.44 51 ILE B O 1
ATOM 1424 N N . ASN B 1 52 ? 5.387 -1.869 5.555 1 92.44 52 ASN B N 1
ATOM 1425 C CA . ASN B 1 52 ? 6.34 -2.039 6.645 1 92.44 52 ASN B CA 1
ATOM 1426 C C . ASN B 1 52 ? 7.738 -2.355 6.121 1 92.44 52 ASN B C 1
ATOM 1428 O O . ASN B 1 52 ? 8.734 -2.012 6.758 1 92.44 52 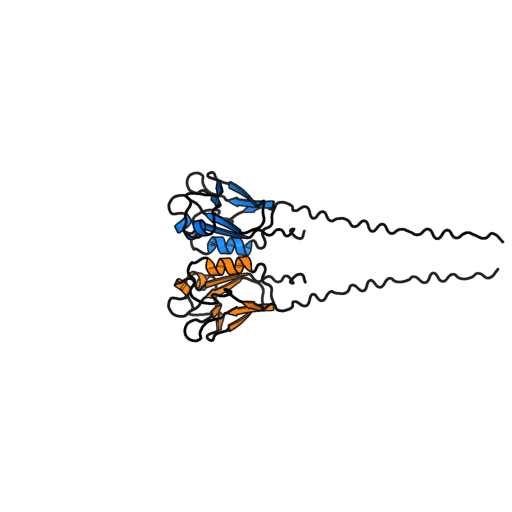ASN B O 1
ATOM 1432 N N . GLU B 1 53 ? 7.797 -2.988 4.973 1 92.94 53 GLU B N 1
ATOM 1433 C CA . GLU B 1 53 ? 9.094 -3.305 4.379 1 92.94 53 GLU B CA 1
ATOM 1434 C C . GLU B 1 53 ? 9.828 -2.039 3.957 1 92.94 53 GLU B C 1
ATOM 1436 O O . GLU B 1 53 ? 11.055 -2.041 3.826 1 92.94 53 GLU B O 1
ATOM 1441 N N . GLY B 1 54 ? 9.086 -1.003 3.736 1 89.06 54 GLY B N 1
ATOM 1442 C CA . GLY B 1 54 ? 9.711 0.226 3.279 1 89.06 54 GLY B CA 1
ATOM 1443 C C . GLY B 1 54 ? 10.094 0.191 1.812 1 89.06 54 GLY B C 1
ATOM 1444 O O . GLY B 1 54 ? 9.391 -0.409 0.997 1 89.06 54 GLY B O 1
ATOM 1445 N N . VAL B 1 55 ? 11.172 0.862 1.542 1 90.25 55 VAL B N 1
ATOM 1446 C CA . VAL B 1 55 ? 11.562 0.97 0.141 1 90.25 55 VAL B CA 1
ATOM 1447 C C . VAL B 1 55 ? 12.156 -0.353 -0.333 1 90.25 55 VAL B C 1
ATOM 1449 O O . VAL B 1 55 ? 13.094 -0.873 0.279 1 90.25 55 VAL B O 1
ATOM 1452 N N . ILE B 1 56 ? 11.633 -0.861 -1.345 1 94.5 56 ILE B N 1
ATOM 1453 C CA . ILE B 1 56 ? 12.156 -2.037 -2.031 1 94.5 56 ILE B CA 1
ATOM 1454 C C . ILE B 1 56 ? 12.914 -1.608 -3.283 1 94.5 56 ILE B C 1
ATOM 1456 O O . ILE B 1 56 ? 12.438 -0.763 -4.047 1 94.5 56 ILE B O 1
ATOM 1460 N N . HIS B 1 57 ? 14.086 -2.225 -3.496 1 94.31 57 HIS B N 1
ATOM 1461 C CA . HIS B 1 57 ? 14.992 -1.736 -4.531 1 94.31 57 HIS B CA 1
ATOM 1462 C C . HIS B 1 57 ? 15.188 -2.775 -5.629 1 94.31 57 HIS B C 1
ATOM 1464 O O . HIS B 1 57 ? 15 -3.973 -5.398 1 94.31 57 HIS B O 1
ATOM 1470 N N . VAL B 1 58 ? 15.531 -2.227 -6.73 1 96.12 58 VAL B N 1
ATOM 1471 C CA . VAL B 1 58 ? 16.016 -3.109 -7.785 1 96.12 58 VAL B CA 1
ATOM 1472 C C . VAL B 1 58 ? 17.109 -4.031 -7.227 1 96.12 58 VAL B C 1
ATOM 1474 O O . VAL B 1 58 ? 17.969 -3.592 -6.457 1 96.12 58 VAL B O 1
ATOM 1477 N N . ASN B 1 59 ? 17.047 -5.305 -7.637 1 94.69 59 ASN B N 1
ATOM 1478 C CA . ASN B 1 59 ? 17.953 -6.387 -7.277 1 94.69 59 ASN B CA 1
ATOM 1479 C C . ASN B 1 59 ? 17.562 -7.027 -5.945 1 94.69 59 ASN B C 1
ATOM 1481 O O . ASN B 1 59 ? 18.141 -8.039 -5.543 1 94.69 59 ASN B O 1
ATOM 1485 N N . ASP B 1 60 ? 16.609 -6.414 -5.234 1 96.94 60 ASP B N 1
ATOM 1486 C CA . ASP B 1 60 ? 16.031 -7.199 -4.148 1 96.94 60 ASP B CA 1
ATOM 1487 C C . ASP B 1 60 ? 15.359 -8.461 -4.68 1 96.94 60 ASP B C 1
ATOM 1489 O O . ASP B 1 60 ? 15.109 -8.578 -5.879 1 96.94 60 ASP B O 1
ATOM 1493 N N . VAL B 1 61 ? 15.227 -9.398 -3.756 1 98.06 61 VAL B N 1
ATOM 1494 C CA . VAL B 1 61 ? 14.531 -10.641 -4.062 1 98.06 61 VAL B CA 1
ATOM 1495 C C . VAL B 1 61 ? 13.383 -10.852 -3.082 1 98.06 61 VAL B C 1
ATOM 1497 O O . VAL B 1 61 ? 13.57 -10.766 -1.867 1 98.06 61 VAL B O 1
ATOM 1500 N N . LEU B 1 62 ? 12.188 -11.07 -3.617 1 98.75 62 LEU B N 1
ATOM 1501 C CA . LEU B 1 62 ? 11.062 -11.461 -2.768 1 98.75 62 LEU B CA 1
ATOM 1502 C C . LEU B 1 62 ? 10.977 -12.984 -2.646 1 98.75 62 LEU B C 1
ATOM 1504 O O . LEU B 1 62 ? 11.031 -13.695 -3.652 1 98.75 62 LEU B O 1
ATOM 1508 N N . VAL B 1 63 ? 10.883 -13.414 -1.413 1 98.94 63 VAL B N 1
ATOM 1509 C CA . VAL B 1 63 ? 10.719 -14.844 -1.167 1 98.94 63 VAL B CA 1
ATOM 1510 C C . VAL B 1 63 ? 9.297 -15.133 -0.691 1 98.94 63 VAL B C 1
ATOM 1512 O O . VAL B 1 63 ? 8.859 -14.602 0.329 1 98.94 63 VAL B O 1
ATOM 1515 N N . PHE B 1 64 ? 8.609 -15.953 -1.409 1 98.94 64 PHE B N 1
ATOM 1516 C CA . PHE B 1 64 ? 7.25 -16.375 -1.105 1 98.94 64 PHE B CA 1
ATOM 1517 C C . PHE B 1 64 ? 7.23 -17.812 -0.592 1 98.94 64 PHE B C 1
ATOM 1519 O O . PHE B 1 64 ? 7.461 -18.75 -1.354 1 98.94 64 PHE B O 1
ATOM 1526 N N . ASN B 1 65 ? 6.926 -17.969 0.626 1 98.94 65 ASN B N 1
ATOM 1527 C CA . ASN B 1 65 ? 6.77 -19.297 1.198 1 98.94 65 ASN B CA 1
ATOM 1528 C C . ASN B 1 65 ? 5.328 -19.797 1.083 1 98.94 65 ASN B C 1
ATOM 1530 O O . ASN B 1 65 ? 4.41 -19.156 1.608 1 98.94 65 ASN B O 1
ATOM 1534 N N . PHE B 1 66 ? 5.109 -20.844 0.437 1 98.88 66 PHE B N 1
ATOM 1535 C CA . PHE B 1 66 ? 3.809 -21.5 0.311 1 98.88 66 PHE B CA 1
ATOM 1536 C C . PHE B 1 66 ? 3.971 -22.984 -0.002 1 98.88 66 PHE B C 1
ATOM 1538 O O . PHE B 1 66 ? 5.055 -23.422 -0.389 1 98.88 66 PHE B O 1
ATOM 1545 N N . THR B 1 67 ? 2.939 -23.734 0.201 1 98.81 67 THR B N 1
ATOM 1546 C CA . THR B 1 67 ? 2.939 -25.156 -0.125 1 98.81 67 THR B CA 1
ATOM 1547 C C . THR B 1 67 ? 2.652 -25.375 -1.607 1 98.81 67 THR B C 1
ATOM 1549 O O . THR B 1 67 ? 1.628 -24.922 -2.121 1 98.81 67 THR B O 1
ATOM 1552 N N . THR B 1 68 ? 3.613 -26.047 -2.289 1 98.75 68 THR B N 1
ATOM 1553 C CA . THR B 1 68 ? 3.436 -26.406 -3.691 1 98.75 68 THR B CA 1
ATOM 1554 C C . THR B 1 68 ? 2.098 -27.125 -3.904 1 98.75 68 THR B C 1
ATOM 1556 O O . THR B 1 68 ? 1.719 -27.984 -3.121 1 98.75 68 THR B O 1
ATOM 1559 N N . GLY B 1 69 ? 1.325 -26.672 -4.922 1 98.44 69 GLY B N 1
ATOM 1560 C CA . GLY B 1 69 ? 0.04 -27.281 -5.223 1 98.44 69 GLY B CA 1
ATOM 1561 C C . GLY B 1 69 ? -1.124 -26.594 -4.539 1 98.44 69 GLY B C 1
ATOM 1562 O O . GLY B 1 69 ? -2.277 -26.766 -4.941 1 98.44 69 GLY B O 1
ATOM 1563 N N . VAL B 1 70 ? -0.857 -25.875 -3.496 1 98.81 70 VAL B N 1
ATOM 1564 C CA . VAL B 1 70 ? -1.905 -25.172 -2.756 1 98.81 70 VAL B CA 1
ATOM 1565 C C . VAL B 1 70 ? -2 -23.734 -3.23 1 98.81 70 VAL B C 1
ATOM 1567 O O . VAL B 1 70 ? -3.1 -23.203 -3.418 1 98.81 70 VAL B O 1
ATOM 1570 N N . HIS B 1 71 ? -0.837 -23.047 -3.385 1 98.88 71 HIS B N 1
ATOM 1571 C CA . HIS B 1 71 ? -0.757 -21.688 -3.914 1 98.88 71 HIS B CA 1
ATOM 1572 C C . HIS B 1 71 ? 0.319 -21.578 -4.988 1 98.88 71 HIS B C 1
ATOM 1574 O O . HIS B 1 71 ? 1.034 -22.547 -5.258 1 98.88 71 HIS B O 1
ATOM 1580 N N . ASN B 1 72 ? 0.37 -20.531 -5.664 1 98.94 72 ASN B N 1
ATOM 1581 C CA . ASN B 1 72 ? 1.461 -20.125 -6.543 1 98.94 72 ASN B CA 1
ATOM 1582 C C . ASN B 1 72 ? 1.654 -18.609 -6.527 1 98.94 72 ASN B C 1
ATOM 1584 O O . ASN B 1 72 ? 0.99 -17.891 -5.766 1 98.94 72 ASN B O 1
ATOM 1588 N N . VAL B 1 73 ? 2.65 -18.078 -7.207 1 98.94 73 VAL B N 1
ATOM 1589 C CA . VAL B 1 73 ? 2.875 -16.641 -7.355 1 98.94 73 VAL B CA 1
ATOM 1590 C C . VAL B 1 73 ? 2.9 -16.281 -8.836 1 98.94 73 VAL B C 1
ATOM 1592 O O . VAL B 1 73 ? 3.652 -16.875 -9.617 1 98.94 73 VAL B O 1
ATOM 1595 N N . ALA B 1 74 ? 2.035 -15.406 -9.195 1 98.94 74 ALA B N 1
ATOM 1596 C CA . ALA B 1 74 ? 2.025 -14.852 -10.539 1 98.94 74 ALA B CA 1
ATOM 1597 C C . ALA B 1 74 ? 2.264 -13.344 -10.516 1 98.94 74 ALA B C 1
ATOM 1599 O O . ALA B 1 74 ? 1.74 -12.641 -9.648 1 98.94 74 ALA B O 1
ATOM 1600 N N . VAL B 1 75 ? 3.121 -12.898 -11.375 1 98.94 75 VAL B N 1
ATOM 1601 C CA . VAL B 1 75 ? 3.242 -11.469 -11.664 1 98.94 75 VAL B CA 1
ATOM 1602 C C . VAL B 1 75 ? 2.334 -11.102 -12.836 1 98.94 75 VAL B C 1
ATOM 1604 O O . VAL B 1 75 ? 2.422 -11.695 -13.906 1 98.94 75 VAL B O 1
ATOM 1607 N N . VAL B 1 76 ? 1.477 -10.195 -12.602 1 98.88 76 VAL B N 1
ATOM 1608 C CA . VAL B 1 76 ? 0.45 -9.898 -13.602 1 98.88 76 VAL B CA 1
ATOM 1609 C C . VAL B 1 76 ? 0.369 -8.391 -13.828 1 98.88 76 VAL B C 1
ATOM 1611 O O . VAL B 1 76 ? 1.044 -7.617 -13.141 1 98.88 76 VAL B O 1
ATOM 1614 N N . SER B 1 77 ? -0.403 -7.953 -14.828 1 98.56 77 SER B N 1
ATOM 1615 C CA . SER B 1 77 ? -0.679 -6.535 -15.023 1 98.56 77 SER B CA 1
ATOM 1616 C C . SER B 1 77 ? -1.53 -5.973 -13.891 1 98.56 77 SER B C 1
ATOM 1618 O O . SER B 1 77 ? -2.205 -6.723 -13.188 1 98.56 77 SER B O 1
ATOM 1620 N N . LEU B 1 78 ? -1.475 -4.715 -13.781 1 97.5 78 LEU B N 1
ATOM 1621 C CA . LEU B 1 78 ? -2.295 -4.062 -12.766 1 97.5 78 LEU B CA 1
ATOM 1622 C C . LEU B 1 78 ? -3.771 -4.375 -12.977 1 97.5 78 LEU B C 1
ATOM 1624 O O . LEU B 1 78 ? -4.492 -4.656 -12.016 1 97.5 78 LEU B O 1
ATOM 1628 N N . SER B 1 79 ? -4.246 -4.312 -14.242 1 97.31 79 SER B N 1
ATOM 1629 C CA . SER B 1 79 ? -5.641 -4.609 -14.547 1 97.31 79 SER B CA 1
ATOM 1630 C C . SER B 1 79 ? -6 -6.043 -14.164 1 97.31 79 SER B C 1
ATOM 1632 O O . SER B 1 79 ? -7.07 -6.293 -13.609 1 97.31 79 SER B O 1
ATOM 1634 N N . ALA B 1 80 ? -5.141 -6.98 -14.477 1 98.44 80 ALA B N 1
ATOM 1635 C CA . ALA B 1 80 ? -5.363 -8.375 -14.109 1 98.44 80 ALA B CA 1
ATOM 1636 C C . ALA B 1 80 ? -5.371 -8.555 -12.594 1 98.44 80 ALA B C 1
ATOM 1638 O O . ALA B 1 80 ? -6.18 -9.312 -12.055 1 98.44 80 ALA B O 1
ATOM 1639 N N . HIS B 1 81 ? -4.449 -7.902 -11.93 1 98.19 81 HIS B N 1
ATOM 1640 C CA . HIS B 1 81 ? -4.387 -7.906 -10.477 1 98.19 81 HIS B CA 1
ATOM 1641 C C . HIS B 1 81 ? -5.711 -7.457 -9.867 1 98.19 81 HIS B C 1
ATOM 1643 O O . HIS B 1 81 ? -6.262 -8.133 -8.992 1 98.19 81 HIS B O 1
ATOM 1649 N N . ASP B 1 82 ? -6.277 -6.402 -10.375 1 95.69 82 ASP B N 1
ATOM 1650 C CA . ASP B 1 82 ? -7.492 -5.801 -9.836 1 95.69 82 ASP B CA 1
ATOM 1651 C C . ASP B 1 82 ? -8.688 -6.73 -10.008 1 95.69 82 ASP B C 1
ATOM 1653 O O . ASP B 1 82 ? -9.617 -6.723 -9.195 1 95.69 82 ASP B O 1
ATOM 1657 N N . ARG B 1 83 ? -8.586 -7.559 -10.945 1 96.81 83 ARG B N 1
ATOM 1658 C CA . ARG B 1 83 ? -9.711 -8.422 -11.273 1 96.81 83 ARG B CA 1
ATOM 1659 C C . ARG B 1 83 ? -9.445 -9.859 -10.859 1 96.81 83 ARG B C 1
ATOM 1661 O O . ARG B 1 83 ? -10.227 -10.758 -11.172 1 96.81 83 ARG B O 1
ATOM 1668 N N . CYS B 1 84 ? -8.367 -10.07 -10.281 1 98.12 84 CYS B N 1
ATOM 1669 C CA . CYS B 1 84 ? -7.945 -11.43 -9.969 1 98.12 84 CYS B CA 1
ATOM 1670 C C . CYS B 1 84 ? -7.965 -12.312 -11.211 1 98.12 84 CYS B C 1
ATOM 1672 O O . CYS B 1 84 ? -8.516 -13.414 -11.188 1 98.12 84 CYS B O 1
ATOM 1674 N N . ASP B 1 85 ? -7.391 -11.797 -12.258 1 98.62 85 ASP B N 1
ATOM 1675 C CA . ASP B 1 85 ? -7.27 -12.547 -13.508 1 98.62 85 ASP B CA 1
ATOM 1676 C C . ASP B 1 85 ? -5.863 -13.117 -13.672 1 98.62 85 ASP B C 1
ATOM 1678 O O . ASP B 1 85 ? -4.926 -12.398 -14.008 1 98.62 85 ASP B O 1
ATOM 1682 N N . GLY B 1 86 ? -5.734 -14.406 -13.422 1 98.44 86 GLY B N 1
ATOM 1683 C CA . GLY B 1 86 ? -4.441 -15.078 -13.477 1 98.44 86 GLY B CA 1
ATOM 1684 C C . GLY B 1 86 ? -4.207 -15.82 -14.781 1 98.44 86 GLY B C 1
ATOM 1685 O O . GLY B 1 86 ? -3.32 -16.672 -14.859 1 98.44 86 GLY B O 1
ATOM 1686 N N . SER B 1 87 ? -4.926 -15.5 -15.867 1 98.5 87 SER B N 1
ATOM 1687 C CA . SER B 1 87 ? -4.941 -16.328 -17.078 1 98.5 87 SER B CA 1
ATOM 1688 C C . SER B 1 87 ? -3.711 -16.062 -17.938 1 98.5 87 SER B C 1
ATOM 1690 O O . SER B 1 87 ? -3.305 -16.906 -18.719 1 98.5 87 SER B O 1
ATOM 1692 N N . SER B 1 88 ? -3.094 -14.844 -17.859 1 98.5 88 SER B N 1
ATOM 1693 C CA . SER B 1 88 ? -1.95 -14.477 -18.688 1 98.5 88 SER B CA 1
ATOM 1694 C C . SER B 1 88 ? -0.883 -13.758 -17.875 1 98.5 88 SER B C 1
ATOM 1696 O O . SER B 1 88 ? -0.577 -12.594 -18.125 1 98.5 88 SER B O 1
ATOM 1698 N N . PRO B 1 89 ? -0.244 -14.508 -17 1 98.75 89 PRO B N 1
ATOM 1699 C CA . PRO B 1 89 ? 0.787 -13.852 -16.188 1 98.75 89 PRO B CA 1
ATOM 1700 C C . PRO B 1 89 ? 2.055 -13.547 -16.984 1 98.75 89 PRO B C 1
ATOM 1702 O O . PRO B 1 89 ? 2.359 -14.234 -17.953 1 98.75 89 PRO B O 1
ATOM 1705 N N . PHE B 1 90 ? 2.672 -12.438 -16.547 1 98.81 90 PHE B N 1
ATOM 1706 C CA . PHE B 1 90 ? 4 -12.164 -17.094 1 98.81 90 PHE B CA 1
ATOM 1707 C C . PHE B 1 90 ? 4.992 -13.234 -16.656 1 98.81 90 PHE B C 1
ATOM 1709 O O . PHE B 1 90 ? 5.871 -13.625 -17.422 1 98.81 90 PHE B O 1
ATOM 1716 N N . GLN B 1 91 ? 4.934 -13.617 -15.398 1 98.75 91 GLN B N 1
ATOM 1717 C CA . GLN B 1 91 ? 5.727 -14.68 -14.781 1 98.75 91 GLN B CA 1
ATOM 1718 C C . GLN B 1 91 ? 4.875 -15.523 -13.844 1 98.75 91 GLN B C 1
ATOM 1720 O O . GLN B 1 91 ? 3.965 -15.016 -13.188 1 98.75 91 GLN B O 1
ATOM 1725 N N . LEU B 1 92 ? 5.145 -16.781 -13.82 1 98.88 92 LEU B N 1
ATOM 1726 C CA . LEU B 1 92 ? 4.457 -17.719 -12.93 1 98.88 92 LEU B CA 1
ATOM 1727 C C . LEU B 1 92 ? 5.453 -18.594 -12.188 1 98.88 92 LEU B C 1
ATOM 1729 O O . LEU B 1 92 ? 6.348 -19.188 -12.797 1 98.88 92 LEU B O 1
ATOM 1733 N N . TYR B 1 93 ? 5.348 -18.672 -10.898 1 98.88 93 TYR B N 1
ATOM 1734 C CA . TYR B 1 93 ? 6.121 -19.531 -10.016 1 98.88 93 TYR B CA 1
ATOM 1735 C C . TYR B 1 93 ? 5.219 -20.547 -9.32 1 98.88 93 TYR B C 1
ATOM 1737 O O . TYR B 1 93 ? 4.602 -20.25 -8.297 1 98.88 93 TYR B O 1
ATOM 1745 N N . PRO B 1 94 ? 5.133 -21.734 -9.812 1 98.69 94 PRO B N 1
ATOM 1746 C CA . PRO B 1 94 ? 4.137 -22.688 -9.328 1 98.69 94 PRO B CA 1
ATOM 1747 C C . PRO B 1 94 ? 4.594 -23.422 -8.07 1 98.69 94 PRO B C 1
ATOM 1749 O O . PRO B 1 94 ? 3.783 -24.062 -7.402 1 98.69 94 PRO B O 1
ATOM 1752 N N . ASN B 1 95 ? 5.926 -23.422 -7.789 1 98.75 95 ASN B N 1
ATOM 1753 C CA . ASN B 1 95 ? 6.445 -24.188 -6.664 1 98.75 95 ASN B CA 1
ATOM 1754 C C . ASN B 1 95 ? 6.957 -23.266 -5.551 1 98.75 95 ASN B C 1
ATOM 1756 O O . ASN B 1 95 ? 7.602 -22.266 -5.824 1 98.75 95 ASN B O 1
ATOM 1760 N N . GLY B 1 96 ? 6.605 -23.703 -4.266 1 98.75 96 GLY B N 1
ATOM 1761 C CA . GLY B 1 96 ? 7.117 -22.984 -3.115 1 98.75 96 GLY B CA 1
ATOM 1762 C C . GLY B 1 96 ? 8.273 -23.688 -2.434 1 98.75 96 GLY B C 1
ATOM 1763 O O . GLY B 1 96 ? 8.43 -24.891 -2.549 1 98.75 96 GLY B O 1
ATOM 1764 N N . PRO B 1 97 ? 9.133 -22.922 -1.772 1 98.69 97 PRO B N 1
ATOM 1765 C CA . PRO B 1 97 ? 9.219 -21.469 -1.778 1 98.69 97 PRO B CA 1
ATOM 1766 C C . PRO B 1 97 ? 9.672 -20.906 -3.125 1 98.69 97 PRO B C 1
ATOM 1768 O O . PRO B 1 97 ? 10.492 -21.531 -3.807 1 98.69 97 PRO B O 1
ATOM 1771 N N . ALA B 1 98 ? 9.125 -19.812 -3.566 1 98.88 98 ALA B N 1
ATOM 1772 C CA . ALA B 1 98 ? 9.508 -19.141 -4.805 1 98.88 98 ALA B CA 1
ATOM 1773 C C . ALA B 1 98 ? 10.352 -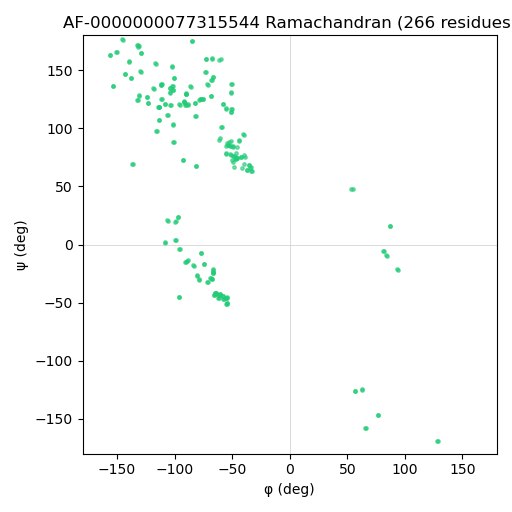17.906 -4.516 1 98.88 98 ALA B C 1
ATOM 1775 O O . ALA B 1 98 ? 10.023 -17.109 -3.627 1 98.88 98 ALA B O 1
ATOM 1776 N N . SER B 1 99 ? 11.43 -17.719 -5.137 1 98.81 99 SER B N 1
ATOM 1777 C CA . SER B 1 99 ? 12.242 -16.5 -5.117 1 98.81 99 SER B CA 1
ATOM 1778 C C . SER B 1 99 ? 12.062 -15.695 -6.398 1 98.81 99 SER B C 1
ATOM 1780 O O . SER B 1 99 ? 12.359 -16.188 -7.492 1 98.81 99 SER B O 1
ATOM 1782 N N . VAL B 1 100 ? 11.609 -14.5 -6.238 1 98.75 100 VAL B N 1
ATOM 1783 C CA . VAL B 1 100 ? 11.312 -13.648 -7.383 1 98.75 100 VAL B CA 1
ATOM 1784 C C . VAL B 1 100 ? 12.273 -12.469 -7.414 1 98.75 100 VAL B C 1
ATOM 1786 O O . VAL B 1 100 ? 12.164 -11.547 -6.602 1 98.75 100 VAL B O 1
ATOM 1789 N N . PRO B 1 101 ? 13.219 -12.469 -8.344 1 98.06 101 PRO B N 1
ATOM 1790 C CA . PRO B 1 101 ? 14.109 -11.312 -8.453 1 98.06 101 PRO B CA 1
ATOM 1791 C C . PRO B 1 101 ? 13.406 -10.078 -9.008 1 98.06 101 PRO B C 1
ATOM 1793 O O . PRO B 1 101 ? 12.594 -10.188 -9.93 1 98.06 101 PRO B O 1
ATOM 1796 N N . LEU B 1 102 ? 13.68 -8.938 -8.406 1 97.75 102 LEU B N 1
ATOM 1797 C CA . LEU B 1 102 ? 13.156 -7.66 -8.883 1 97.75 102 LEU B CA 1
ATOM 1798 C C . LEU B 1 102 ? 14.203 -6.902 -9.68 1 97.75 102 LEU B C 1
ATOM 1800 O O . LEU B 1 102 ? 14.852 -5.988 -9.156 1 97.75 102 LEU B O 1
ATOM 1804 N N . ASN B 1 103 ? 14.227 -7.172 -10.938 1 95.69 103 ASN B N 1
ATOM 1805 C CA . ASN B 1 103 ? 15.352 -6.746 -11.766 1 95.69 103 ASN B CA 1
ATOM 1806 C C . ASN B 1 103 ? 15.109 -5.367 -12.375 1 95.69 103 ASN B C 1
ATOM 1808 O O . ASN B 1 103 ? 16.047 -4.738 -12.875 1 95.69 103 ASN B O 1
ATOM 1812 N N . PHE B 1 104 ? 13.891 -4.852 -12.375 1 96.88 104 PHE B N 1
ATOM 1813 C CA . PHE B 1 104 ? 13.531 -3.57 -12.969 1 96.88 104 PHE B CA 1
ATOM 1814 C C . PHE B 1 104 ? 12.75 -2.711 -11.984 1 96.88 104 PHE B C 1
ATOM 1816 O O . PHE B 1 104 ? 12.023 -3.236 -11.141 1 96.88 104 PHE B O 1
ATOM 1823 N N . PRO B 1 105 ? 12.898 -1.439 -12.078 1 96.94 105 PRO B N 1
ATOM 1824 C CA . PRO B 1 105 ? 12.055 -0.586 -11.242 1 96.94 105 PRO B CA 1
ATOM 1825 C C . PRO B 1 105 ? 10.602 -0.553 -11.711 1 96.94 105 PRO B C 1
ATOM 1827 O O . PRO B 1 105 ? 10.32 -0.844 -12.875 1 96.94 105 PRO B O 1
ATOM 1830 N N . GLY B 1 106 ? 9.711 -0.187 -10.891 1 97.06 106 GLY B N 1
ATOM 1831 C CA . GLY B 1 106 ? 8.305 -0.061 -11.25 1 97.06 106 GLY B CA 1
ATOM 1832 C C . GLY B 1 106 ? 7.375 -0.808 -10.312 1 97.06 106 GLY B C 1
ATOM 1833 O O . GLY B 1 106 ? 7.77 -1.177 -9.203 1 97.06 106 GLY B O 1
ATOM 1834 N N . LEU B 1 107 ? 6.117 -0.918 -10.727 1 97.56 107 LEU B N 1
ATOM 1835 C CA . LEU B 1 107 ? 5.078 -1.57 -9.938 1 97.56 107 LEU B CA 1
ATOM 1836 C C . LEU B 1 107 ? 4.977 -3.051 -10.281 1 97.56 107 LEU B C 1
ATOM 1838 O O . LEU B 1 107 ? 4.832 -3.408 -11.453 1 97.56 107 LEU B O 1
ATOM 1842 N N . TYR B 1 108 ? 5.141 -3.904 -9.32 1 98.44 108 TYR B N 1
ATOM 1843 C CA . TYR B 1 108 ? 4.891 -5.336 -9.453 1 98.44 108 TYR B CA 1
ATOM 1844 C C . TYR B 1 108 ? 3.553 -5.715 -8.828 1 98.44 108 TYR B C 1
ATOM 1846 O O . TYR B 1 108 ? 3.246 -5.301 -7.703 1 98.44 108 TYR B O 1
ATOM 1854 N N . CYS B 1 109 ? 2.793 -6.473 -9.547 1 98.75 109 CYS B N 1
ATOM 1855 C CA . CYS B 1 109 ? 1.508 -6.98 -9.078 1 98.75 109 CYS B CA 1
ATOM 1856 C C . CYS B 1 109 ? 1.544 -8.492 -8.914 1 98.75 109 CYS B C 1
ATOM 185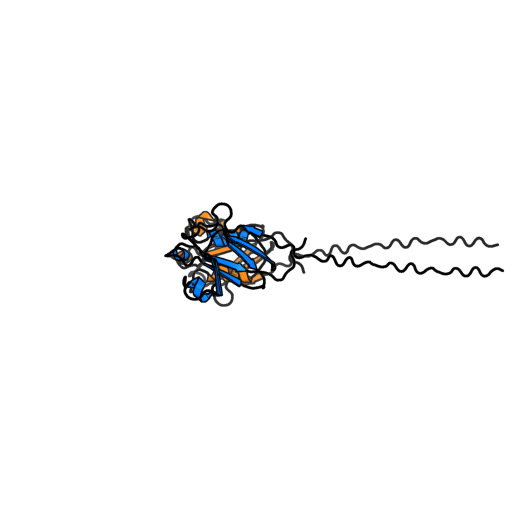8 O O . CYS B 1 109 ? 1.75 -9.219 -9.891 1 98.75 109 CYS B O 1
ATOM 1860 N N . PHE B 1 110 ? 1.338 -8.945 -7.68 1 98.94 110 PHE B N 1
ATOM 1861 C CA . PHE B 1 110 ? 1.413 -10.375 -7.391 1 98.94 110 PHE B CA 1
ATOM 1862 C C . PHE B 1 110 ? 0.038 -10.93 -7.039 1 98.94 110 PHE B C 1
ATOM 1864 O O . PHE B 1 110 ? -0.725 -10.289 -6.309 1 98.94 110 PHE B O 1
ATOM 1871 N N . ILE B 1 111 ? -0.292 -12.094 -7.551 1 98.94 111 ILE B N 1
ATOM 1872 C CA . ILE B 1 111 ? -1.482 -12.812 -7.109 1 98.94 111 ILE B CA 1
ATOM 1873 C C . ILE B 1 111 ? -1.175 -14.305 -7 1 98.94 111 ILE B C 1
ATOM 1875 O O . ILE B 1 111 ? -0.173 -14.781 -7.543 1 98.94 111 ILE B O 1
ATOM 1879 N N . SER B 1 112 ? -1.879 -15.047 -6.266 1 98.94 112 SER B N 1
ATOM 1880 C CA . SER B 1 112 ? -2.027 -16.484 -6.496 1 98.94 112 SER B CA 1
ATOM 1881 C C . SER B 1 112 ? -3.152 -16.766 -7.484 1 98.94 112 SER B C 1
ATOM 1883 O O . SER B 1 112 ? -4.242 -16.203 -7.371 1 98.94 112 SER B O 1
ATOM 1885 N N . THR B 1 113 ? -2.922 -17.672 -8.43 1 98.81 113 THR B N 1
ATOM 1886 C CA . THR B 1 113 ? -3.898 -17.938 -9.477 1 98.81 113 THR B CA 1
ATOM 1887 C C . THR B 1 113 ? -4.711 -19.188 -9.148 1 98.81 113 THR B C 1
ATOM 1889 O O . THR B 1 113 ? -5.562 -19.609 -9.93 1 98.81 113 THR B O 1
ATOM 1892 N N . ILE B 1 114 ? -4.48 -19.766 -7.977 1 98.75 114 ILE B N 1
ATOM 1893 C CA . ILE B 1 114 ? -5.098 -21.047 -7.641 1 98.75 114 ILE B CA 1
ATOM 1894 C C . ILE B 1 114 ? -6.461 -20.812 -6.996 1 98.75 114 ILE B C 1
ATOM 1896 O O . ILE B 1 114 ? -6.555 -20.172 -5.945 1 98.75 114 ILE B O 1
ATOM 1900 N N . GLY B 1 115 ? -7.516 -21.328 -7.598 1 98.25 115 GLY B N 1
ATOM 1901 C CA . GLY B 1 115 ? -8.852 -21.25 -7.035 1 98.25 115 GLY B CA 1
ATOM 1902 C C . GLY B 1 115 ? -9.305 -19.828 -6.754 1 98.25 115 GLY B C 1
ATOM 1903 O O . GLY B 1 115 ? -9.242 -18.969 -7.637 1 98.25 115 GLY B O 1
ATOM 1904 N N . SER B 1 116 ? -9.711 -19.609 -5.531 1 98.44 116 SER B N 1
ATOM 1905 C CA . SER B 1 116 ? -10.219 -18.312 -5.133 1 98.44 116 SER B CA 1
ATOM 1906 C C . SER B 1 116 ? -9.203 -17.562 -4.266 1 98.44 116 SER B C 1
ATOM 1908 O O . SER B 1 116 ? -9.57 -16.672 -3.504 1 98.44 116 SER B O 1
ATOM 1910 N N . ASP B 1 117 ? -7.879 -17.984 -4.355 1 98.81 117 ASP B N 1
ATOM 1911 C CA . ASP B 1 117 ? -6.84 -17.406 -3.504 1 98.81 117 ASP B CA 1
ATOM 1912 C C . ASP B 1 117 ? -6.785 -15.891 -3.641 1 98.81 117 ASP B C 1
ATOM 1914 O O . ASP B 1 117 ? -6.734 -15.18 -2.641 1 98.81 117 ASP B O 1
ATOM 1918 N N . CYS B 1 118 ? -6.828 -15.492 -4.891 1 98.62 118 CYS B N 1
ATOM 1919 C CA . CYS B 1 118 ? -6.734 -14.055 -5.148 1 98.62 118 CYS B CA 1
ATOM 1920 C C . CYS B 1 118 ? -7.941 -13.32 -4.582 1 98.62 118 CYS B C 1
ATOM 1922 O O . CYS B 1 118 ? -7.793 -12.273 -3.947 1 98.62 118 CYS B O 1
ATOM 1924 N N . GLN B 1 119 ? -9.125 -13.859 -4.723 1 97.56 119 GLN B N 1
ATOM 1925 C CA . GLN B 1 119 ? -10.344 -13.273 -4.18 1 97.56 119 GLN B CA 1
ATOM 1926 C C . GLN B 1 119 ? -10.336 -13.289 -2.654 1 97.56 119 GLN B C 1
ATOM 1928 O O . GLN B 1 119 ? -11.039 -12.508 -2.014 1 97.56 119 GLN B O 1
ATOM 1933 N N . SER B 1 120 ? -9.492 -14.211 -2.219 1 98.25 120 SER B N 1
ATOM 1934 C CA . SER B 1 120 ? -9.336 -14.312 -0.771 1 98.25 120 SER B CA 1
ATOM 1935 C C . SER B 1 120 ? -8.102 -13.547 -0.298 1 98.25 120 SER B C 1
ATOM 1937 O O . SER B 1 120 ? -7.473 -13.922 0.693 1 98.25 120 SER B O 1
ATOM 1939 N N . PHE B 1 121 ? -7.648 -12.609 -0.987 1 97.12 121 PHE B N 1
ATOM 1940 C CA . PHE B 1 121 ? -6.754 -11.523 -0.608 1 97.12 121 PHE B CA 1
ATOM 1941 C C . PHE B 1 121 ? -5.297 -11.945 -0.743 1 97.12 121 PHE B C 1
ATOM 1943 O O . PHE B 1 121 ? -4.406 -11.336 -0.151 1 97.12 121 PHE B O 1
ATOM 1950 N N . MET B 1 122 ? -5.074 -13.047 -1.479 1 98.75 122 MET B N 1
ATOM 1951 C CA . MET B 1 122 ? -3.688 -13.344 -1.831 1 98.75 122 MET B CA 1
ATOM 1952 C C . MET B 1 122 ? -3.244 -12.531 -3.039 1 98.75 122 MET B C 1
ATOM 1954 O O . MET B 1 122 ? -2.994 -13.086 -4.113 1 98.75 122 MET B O 1
ATOM 1958 N N . GLN B 1 123 ? -3.137 -11.297 -2.928 1 98.19 123 GLN B N 1
ATOM 1959 C CA . GLN B 1 123 ? -2.693 -10.305 -3.9 1 98.19 123 GLN B CA 1
ATOM 1960 C C . GLN B 1 123 ? -1.879 -9.195 -3.23 1 98.19 123 GLN B C 1
ATOM 1962 O O . GLN B 1 123 ? -2.115 -8.867 -2.068 1 98.19 123 GLN B O 1
ATOM 1967 N N . MET B 1 124 ? -0.928 -8.68 -3.926 1 98.06 124 MET B N 1
ATOM 1968 C CA . MET B 1 124 ? 0.023 -7.727 -3.354 1 98.06 124 MET B CA 1
ATOM 1969 C C . MET B 1 124 ? 0.588 -6.809 -4.43 1 98.06 124 MET B C 1
ATOM 1971 O O . MET B 1 124 ? 0.897 -7.258 -5.535 1 98.06 124 MET B O 1
ATOM 1975 N N . LEU B 1 125 ? 0.672 -5.543 -4.117 1 97.75 125 LEU B N 1
ATOM 1976 C CA . LEU B 1 125 ? 1.382 -4.562 -4.93 1 97.75 125 LEU B CA 1
ATOM 1977 C C . LEU B 1 125 ? 2.719 -4.195 -4.293 1 97.75 125 LEU B C 1
ATOM 1979 O O . LEU B 1 125 ? 2.801 -4.008 -3.078 1 97.75 125 LEU B O 1
ATOM 1983 N N . VAL B 1 126 ? 3.727 -4.164 -5.094 1 97.5 126 VAL B N 1
ATOM 1984 C CA . VAL B 1 126 ? 5.051 -3.768 -4.625 1 97.5 126 VAL B CA 1
ATOM 1985 C C . VAL B 1 126 ? 5.652 -2.746 -5.586 1 97.5 126 VAL B C 1
ATOM 1987 O O . VAL B 1 126 ? 5.75 -2.998 -6.789 1 97.5 126 VAL B O 1
ATOM 1990 N N . LYS B 1 127 ? 6.027 -1.625 -5.098 1 96.38 127 LYS B N 1
ATOM 1991 C CA . LYS B 1 127 ? 6.805 -0.662 -5.871 1 96.38 127 LYS B CA 1
ATOM 1992 C C . LYS B 1 127 ? 8.305 -0.902 -5.699 1 96.38 127 LYS B C 1
ATOM 1994 O O . LYS B 1 127 ? 8.789 -1.029 -4.574 1 96.38 127 LYS B O 1
ATOM 1999 N N . VAL B 1 128 ? 9.016 -0.983 -6.746 1 96.5 128 VAL B N 1
ATOM 2000 C CA . VAL B 1 128 ? 10.461 -1.195 -6.746 1 96.5 128 VAL B CA 1
ATOM 2001 C C . VAL B 1 128 ? 11.164 0.067 -7.234 1 96.5 128 VAL B C 1
ATOM 2003 O O . VAL B 1 128 ? 10.859 0.58 -8.312 1 96.5 128 VAL B O 1
ATOM 2006 N N . ASP B 1 129 ? 12.094 0.541 -6.402 1 94.25 129 ASP B N 1
ATOM 2007 C CA . ASP B 1 129 ? 12.789 1.795 -6.668 1 94.25 129 ASP B CA 1
ATOM 2008 C C . ASP B 1 129 ? 14.172 1.538 -7.254 1 94.25 129 ASP B C 1
ATOM 2010 O O . ASP B 1 129 ? 14.852 0.587 -6.863 1 94.25 129 ASP B O 1
ATOM 2014 N N . ASN B 1 130 ? 14.578 2.385 -8.18 1 90.5 130 ASN B N 1
ATOM 2015 C CA . ASN B 1 130 ? 15.914 2.279 -8.758 1 90.5 130 ASN B CA 1
ATOM 2016 C C . ASN B 1 130 ? 16.984 2.822 -7.812 1 90.5 130 ASN B C 1
ATOM 2018 O O . ASN B 1 130 ? 18.172 2.66 -8.062 1 90.5 130 ASN B O 1
ATOM 2022 N N . SER B 1 131 ? 16.469 3.408 -6.754 1 76.75 131 SER B N 1
ATOM 2023 C CA . SER B 1 131 ? 17.453 4 -5.852 1 76.75 131 SER B CA 1
ATOM 2024 C C . SER B 1 131 ? 18.312 2.93 -5.188 1 76.75 131 SER B C 1
ATOM 2026 O O . SER B 1 131 ? 17.891 1.775 -5.074 1 76.75 131 SER B O 1
ATOM 2028 N N . THR B 1 132 ? 19.578 3.262 -4.992 1 68.69 132 THR B N 1
ATOM 2029 C CA . THR B 1 132 ? 20.469 2.352 -4.285 1 68.69 132 THR B CA 1
ATOM 2030 C C . THR B 1 132 ? 20.219 2.404 -2.781 1 68.69 132 THR B C 1
ATOM 2032 O O . THR B 1 132 ? 19.969 3.479 -2.225 1 68.69 132 THR B O 1
ATOM 2035 N N . ALA B 1 133 ? 19.984 1.26 -2.293 1 61.28 133 ALA B N 1
ATOM 2036 C CA . ALA B 1 133 ? 19.828 1.209 -0.842 1 61.28 133 ALA B CA 1
ATOM 2037 C C . ALA B 1 133 ? 20.984 1.909 -0.133 1 61.28 133 ALA B C 1
ATOM 2039 O O . ALA B 1 133 ? 22.125 1.818 -0.568 1 61.28 133 ALA B O 1
ATOM 2040 N N . SER B 1 134 ? 20.688 3.012 0.605 1 48.75 134 SER B N 1
ATOM 2041 C CA . SER B 1 134 ? 21.797 3.639 1.328 1 48.75 134 SER B CA 1
ATOM 2042 C C . SER B 1 134 ? 22.438 2.658 2.297 1 48.75 134 SER B C 1
ATOM 2044 O O . SER B 1 134 ? 21.75 1.949 3.031 1 48.75 134 SER B O 1
ATOM 2046 N N . VAL B 1 135 ? 23.547 2.064 1.996 1 44 135 VAL B N 1
ATOM 2047 C CA . VAL B 1 135 ? 24.344 1.278 2.939 1 44 135 VAL B CA 1
ATOM 2048 C C . VAL B 1 135 ? 24.812 2.17 4.086 1 44 135 VAL B C 1
ATOM 2050 O O . VAL B 1 135 ? 25.156 3.334 3.871 1 44 135 VAL B O 1
#